Protein AF-A0A7Y3AGB9-F1 (afdb_monomer_lite)

pLDDT: mean 81.13, std 18.71, range [37.5, 97.62]

Structure (mmCIF, N/CA/C/O backbone):
data_AF-A0A7Y3AGB9-F1
#
_entry.id   AF-A0A7Y3AGB9-F1
#
loop_
_atom_site.group_PDB
_atom_site.id
_atom_site.type_symbol
_atom_site.label_atom_id
_atom_site.label_alt_id
_atom_site.label_comp_id
_atom_site.label_asym_id
_atom_site.label_entity_id
_atom_site.label_seq_id
_atom_site.pdbx_PDB_ins_code
_atom_site.Cartn_x
_atom_site.Cartn_y
_atom_site.Cartn_z
_atom_site.occupancy
_atom_site.B_iso_or_equiv
_atom_site.auth_seq_id
_atom_site.auth_comp_id
_atom_site.auth_asym_id
_atom_site.auth_atom_id
_atom_site.pdbx_PDB_model_num
ATOM 1 N N . MET A 1 1 ? 65.549 -48.019 7.110 1.00 37.50 1 MET A N 1
ATOM 2 C CA . MET A 1 1 ? 64.969 -46.702 7.462 1.00 37.50 1 MET A CA 1
ATOM 3 C C . MET A 1 1 ? 63.471 -46.728 7.197 1.00 37.50 1 MET A C 1
ATOM 5 O O . MET A 1 1 ? 63.069 -46.947 6.064 1.00 37.50 1 MET A O 1
ATOM 9 N N . LYS A 1 2 ? 62.652 -46.576 8.245 1.00 44.38 2 LYS A N 1
ATOM 10 C CA . LYS A 1 2 ? 61.194 -46.401 8.156 1.00 44.38 2 LYS A CA 1
ATOM 11 C C . LYS A 1 2 ? 60.909 -44.909 8.002 1.00 44.38 2 LYS A C 1
ATOM 13 O O . LYS A 1 2 ? 61.263 -44.154 8.900 1.00 44.38 2 LYS A O 1
ATOM 18 N N . ILE A 1 3 ? 60.243 -44.498 6.927 1.00 44.91 3 ILE A N 1
ATOM 19 C CA . ILE A 1 3 ? 59.668 -43.153 6.821 1.00 44.91 3 ILE A CA 1
ATOM 20 C C . ILE A 1 3 ? 58.162 -43.320 6.628 1.00 44.91 3 ILE A C 1
ATOM 22 O O . ILE A 1 3 ? 57.688 -43.776 5.589 1.00 44.91 3 ILE A O 1
ATOM 26 N N . ARG A 1 4 ? 57.429 -43.015 7.702 1.00 47.78 4 ARG A N 1
ATOM 27 C CA . ARG A 1 4 ? 55.969 -42.909 7.743 1.00 47.78 4 ARG A CA 1
ATOM 28 C C . ARG A 1 4 ? 55.555 -41.724 6.869 1.00 47.78 4 ARG A C 1
ATOM 30 O O . ARG A 1 4 ? 56.080 -40.632 7.062 1.00 47.78 4 ARG A O 1
ATOM 37 N N . LYS A 1 5 ? 54.603 -41.916 5.954 1.00 46.69 5 LYS A N 1
ATOM 38 C CA . LYS A 1 5 ? 53.897 -40.799 5.310 1.00 46.69 5 LYS A CA 1
ATOM 39 C C . LYS A 1 5 ? 52.608 -40.496 6.088 1.00 46.69 5 LYS A C 1
ATOM 41 O O . LYS A 1 5 ? 51.913 -41.442 6.464 1.00 46.69 5 LYS A O 1
ATOM 46 N N . PRO A 1 6 ? 52.295 -39.216 6.347 1.00 46.38 6 PRO A N 1
ATOM 47 C CA . PRO A 1 6 ? 51.076 -38.816 7.027 1.00 46.38 6 PRO A CA 1
ATOM 48 C C . PRO A 1 6 ? 49.892 -38.962 6.066 1.00 46.38 6 PRO A C 1
ATOM 50 O O . PRO A 1 6 ? 49.812 -38.304 5.033 1.00 46.38 6 PRO A O 1
ATOM 53 N N . VAL A 1 7 ? 48.975 -39.857 6.414 1.00 54.28 7 VAL A N 1
ATOM 54 C CA . VAL A 1 7 ? 47.604 -39.849 5.903 1.00 54.28 7 VAL A CA 1
ATOM 55 C C . VAL A 1 7 ? 46.820 -38.897 6.806 1.00 54.28 7 VAL A C 1
ATOM 57 O O . VAL A 1 7 ? 47.048 -38.907 8.015 1.00 54.28 7 VAL A O 1
ATOM 60 N N . ARG A 1 8 ? 45.856 -38.169 6.225 1.00 54.66 8 ARG A N 1
ATOM 61 C CA . ARG A 1 8 ? 44.833 -37.312 6.870 1.00 54.66 8 ARG A CA 1
ATOM 62 C C . ARG A 1 8 ? 45.159 -35.813 6.917 1.00 54.66 8 ARG A C 1
ATOM 64 O O . ARG A 1 8 ? 45.410 -35.257 7.974 1.00 54.66 8 ARG A O 1
ATOM 71 N N . LEU A 1 9 ? 45.039 -35.153 5.765 1.00 47.66 9 LEU A N 1
ATOM 72 C CA . LEU A 1 9 ? 44.537 -33.768 5.715 1.00 47.66 9 LEU A CA 1
ATOM 73 C C . LEU A 1 9 ? 43.830 -33.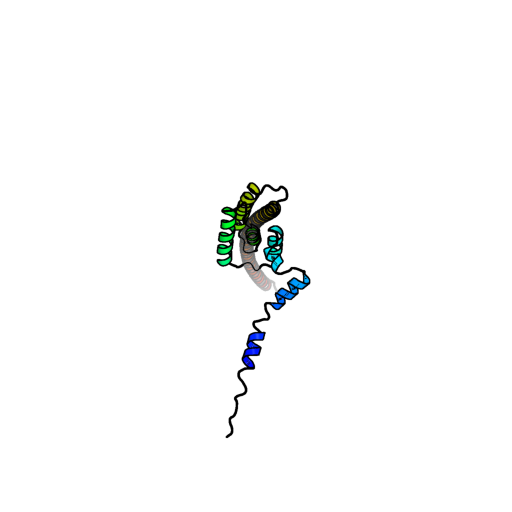458 4.381 1.00 47.66 9 LEU A C 1
ATOM 75 O O . LEU A 1 9 ? 42.897 -32.666 4.342 1.00 47.66 9 LEU A O 1
ATOM 79 N N . SER A 1 10 ? 44.189 -34.157 3.299 1.00 49.53 10 SER A N 1
ATOM 80 C CA . SER A 1 10 ? 43.643 -33.897 1.955 1.00 49.53 10 SER A CA 1
ATOM 81 C C . SER A 1 10 ? 42.200 -34.364 1.726 1.00 49.53 10 SER A C 1
ATOM 83 O O . SER A 1 10 ? 41.571 -33.913 0.779 1.00 49.53 10 SER A O 1
ATOM 85 N N . ALA A 1 11 ? 41.649 -35.237 2.576 1.00 51.47 11 ALA A N 1
ATOM 86 C CA . ALA A 1 11 ? 40.268 -35.709 2.422 1.00 51.47 11 ALA A CA 1
ATOM 87 C C . ALA A 1 11 ? 39.224 -34.720 2.979 1.00 51.47 11 ALA A C 1
ATOM 89 O O . ALA A 1 11 ? 38.083 -34.730 2.532 1.00 51.47 11 ALA A O 1
ATOM 90 N N . LEU A 1 12 ? 39.604 -33.850 3.925 1.00 47.91 12 LEU A N 1
ATOM 91 C CA . LEU A 1 12 ? 38.664 -32.913 4.553 1.00 47.91 12 LEU A CA 1
ATOM 92 C C . LEU A 1 12 ? 38.391 -31.684 3.667 1.00 47.91 12 LEU A C 1
ATOM 94 O O . LEU A 1 12 ? 37.283 -31.161 3.659 1.00 47.91 12 LEU A O 1
ATOM 98 N N . VAL A 1 13 ? 39.383 -31.257 2.876 1.00 52.69 13 VAL A N 1
ATOM 99 C CA . VAL A 1 13 ? 39.264 -30.092 1.979 1.00 52.69 13 VAL A CA 1
ATOM 100 C C . VAL A 1 13 ? 38.330 -30.378 0.798 1.00 52.69 13 VAL A C 1
ATOM 102 O O . VAL A 1 13 ? 37.590 -29.493 0.390 1.00 52.69 13 VAL A O 1
ATOM 105 N N . ILE A 1 14 ? 38.286 -31.623 0.310 1.00 55.00 14 ILE A N 1
ATOM 106 C CA . ILE A 1 14 ? 37.435 -32.019 -0.827 1.00 55.00 14 ILE A CA 1
ATOM 107 C C . ILE A 1 14 ? 35.945 -32.031 -0.442 1.00 55.00 14 ILE A C 1
ATOM 109 O O . ILE A 1 14 ? 35.094 -31.704 -1.265 1.00 55.00 14 ILE A O 1
ATOM 113 N N . ILE A 1 15 ? 35.617 -32.343 0.816 1.00 52.47 15 ILE A N 1
ATOM 114 C CA . ILE A 1 15 ? 34.228 -32.331 1.308 1.00 52.47 15 ILE A CA 1
ATOM 115 C C . ILE A 1 15 ? 33.749 -30.889 1.559 1.00 52.47 15 ILE A C 1
ATOM 117 O O . ILE A 1 15 ? 32.591 -30.573 1.299 1.00 52.47 15 ILE A O 1
ATOM 121 N N . LEU A 1 16 ? 34.643 -29.984 1.979 1.00 48.34 16 LEU A N 1
ATOM 122 C CA . LEU A 1 16 ? 34.323 -28.562 2.162 1.00 48.34 16 LEU A CA 1
ATOM 123 C C . LEU A 1 16 ? 34.130 -27.805 0.836 1.00 48.34 16 LEU A C 1
ATOM 125 O O . LEU A 1 16 ? 33.328 -26.876 0.800 1.00 48.34 16 LEU A O 1
ATOM 129 N N . THR A 1 17 ? 34.773 -28.220 -0.263 1.00 52.00 17 THR A N 1
ATOM 130 C CA . THR A 1 17 ? 34.511 -27.654 -1.603 1.00 52.00 17 THR A CA 1
ATOM 131 C C . THR A 1 17 ? 33.272 -28.223 -2.298 1.00 52.00 17 THR A C 1
ATOM 133 O O . THR A 1 17 ? 32.788 -27.613 -3.245 1.00 52.00 17 THR A O 1
ATOM 136 N N . LEU A 1 18 ? 32.724 -29.355 -1.842 1.00 46.31 18 LEU A N 1
ATOM 137 C CA . LEU A 1 18 ? 31.473 -29.913 -2.380 1.00 46.31 18 LEU A CA 1
ATOM 138 C C . LEU A 1 18 ? 30.218 -29.211 -1.830 1.00 46.31 18 LEU A C 1
ATOM 140 O O . LEU A 1 18 ? 29.197 -29.183 -2.506 1.00 46.31 18 LEU A O 1
ATOM 144 N N . MET A 1 19 ? 30.294 -28.588 -0.650 1.00 42.66 19 MET A N 1
ATOM 145 C CA . MET A 1 19 ? 29.146 -27.901 -0.034 1.00 42.66 19 MET A CA 1
ATOM 146 C C . MET A 1 19 ? 29.016 -26.421 -0.428 1.00 42.66 19 MET A C 1
ATOM 148 O O . MET A 1 19 ? 27.967 -25.827 -0.201 1.00 42.66 19 MET A O 1
ATOM 152 N N . SER A 1 20 ? 30.035 -25.818 -1.051 1.00 44.38 20 SER A N 1
ATOM 153 C CA . SER A 1 20 ? 29.959 -24.454 -1.601 1.00 44.38 20 SER A CA 1
ATOM 154 C C . SER A 1 20 ? 29.503 -24.402 -3.069 1.00 44.38 20 SER A C 1
ATOM 156 O O . SER A 1 20 ? 29.308 -23.315 -3.606 1.00 44.38 20 SER A O 1
ATOM 158 N N . GLY A 1 21 ? 29.296 -25.560 -3.713 1.00 42.09 21 GLY A N 1
ATOM 159 C CA . GLY A 1 21 ? 28.788 -25.678 -5.088 1.00 42.09 21 GLY A CA 1
ATOM 160 C C . GLY A 1 21 ? 27.272 -25.902 -5.214 1.00 42.09 21 GLY A C 1
ATOM 161 O O . GLY A 1 21 ? 26.724 -25.727 -6.300 1.00 42.09 21 GLY A O 1
ATOM 162 N N . CYS A 1 22 ? 26.569 -26.224 -4.123 1.00 46.84 22 CYS A N 1
ATOM 163 C CA . CYS A 1 22 ? 25.151 -26.621 -4.152 1.00 46.84 22 CYS A CA 1
ATOM 164 C C . CYS A 1 22 ? 24.129 -25.477 -4.322 1.00 46.84 22 CYS A C 1
ATOM 166 O O . CYS A 1 22 ? 22.933 -25.717 -4.198 1.00 46.84 22 CYS A O 1
ATOM 168 N N . HIS A 1 23 ? 24.554 -24.250 -4.641 1.00 42.31 23 HIS A N 1
ATOM 169 C CA . HIS A 1 23 ? 23.629 -23.155 -4.979 1.00 42.31 23 HIS A CA 1
ATOM 170 C C . HIS A 1 23 ? 23.558 -22.831 -6.480 1.00 42.31 23 HIS A C 1
ATOM 172 O O . HIS A 1 23 ? 22.641 -22.127 -6.893 1.00 42.31 23 HIS A O 1
ATOM 178 N N . LEU A 1 24 ? 24.460 -23.368 -7.316 1.00 44.25 24 LEU A N 1
ATOM 179 C CA . LEU A 1 24 ? 24.402 -23.165 -8.774 1.00 44.25 24 LEU A CA 1
ATOM 180 C C . LEU A 1 24 ? 23.624 -24.259 -9.521 1.00 44.25 24 LEU A C 1
ATOM 182 O O . LEU A 1 24 ? 23.089 -23.994 -10.596 1.00 44.25 24 LEU A O 1
ATOM 186 N N . GLU A 1 25 ? 23.535 -25.476 -8.977 1.00 45.25 25 GLU A N 1
ATOM 187 C CA . GLU A 1 25 ? 22.785 -26.564 -9.626 1.00 45.25 25 GLU A CA 1
ATOM 188 C C . GLU A 1 25 ? 21.270 -26.356 -9.567 1.00 45.25 25 GLU A C 1
ATOM 190 O O . GLU A 1 25 ? 20.569 -26.712 -10.511 1.00 45.25 25 GLU A O 1
ATOM 195 N N . GLN A 1 26 ? 20.761 -25.711 -8.516 1.00 43.75 26 GLN A N 1
ATOM 196 C CA . GLN A 1 26 ? 19.322 -25.505 -8.360 1.00 43.75 26 GLN A CA 1
ATOM 197 C C . GLN A 1 26 ? 18.761 -24.482 -9.362 1.00 43.75 26 GLN A C 1
ATOM 199 O O . GLN A 1 26 ? 17.650 -24.656 -9.852 1.00 43.75 26 GLN A O 1
ATOM 204 N N . GLY A 1 27 ? 19.556 -23.476 -9.752 1.00 42.66 27 GLY A N 1
ATOM 205 C CA . GLY A 1 27 ? 19.202 -22.590 -10.863 1.00 42.66 27 GLY A CA 1
ATOM 206 C C . GLY A 1 27 ? 19.187 -23.338 -12.197 1.00 42.66 27 GLY A C 1
ATOM 207 O O . GLY A 1 27 ? 18.257 -23.191 -12.980 1.00 42.66 27 GLY A O 1
ATOM 208 N N . LYS A 1 28 ? 20.181 -24.202 -12.438 1.00 43.72 28 LYS A N 1
ATOM 209 C CA . LYS A 1 28 ? 20.335 -24.931 -13.706 1.00 43.72 28 LYS A CA 1
ATOM 210 C C . LYS A 1 28 ? 19.173 -25.891 -14.000 1.00 43.72 28 LYS A C 1
ATOM 212 O O . LYS A 1 28 ? 18.732 -25.956 -15.141 1.00 43.72 28 LYS A O 1
ATOM 217 N N . ILE A 1 29 ? 18.641 -26.567 -12.978 1.00 47.81 29 ILE A N 1
ATOM 218 C CA . ILE A 1 29 ? 17.479 -27.464 -13.118 1.00 47.81 29 ILE A CA 1
ATOM 219 C C . ILE A 1 29 ? 16.216 -26.674 -13.506 1.00 47.81 29 ILE A C 1
ATOM 221 O O . ILE A 1 29 ? 15.500 -27.085 -14.414 1.00 47.81 29 ILE A O 1
ATOM 225 N N . TYR A 1 30 ? 15.992 -25.500 -12.904 1.00 49.34 30 TYR A N 1
ATOM 226 C CA . TYR A 1 30 ? 14.864 -24.624 -13.256 1.00 49.34 30 TYR A CA 1
ATOM 227 C C . TYR A 1 30 ? 14.974 -24.048 -14.680 1.00 49.34 30 TYR A C 1
ATOM 229 O O . TYR A 1 30 ? 13.975 -23.942 -15.393 1.00 49.34 30 TYR A O 1
ATOM 237 N N . PHE A 1 31 ? 16.189 -23.714 -15.129 1.00 49.16 31 PHE A N 1
ATOM 238 C CA . PHE A 1 31 ? 16.433 -23.240 -16.497 1.00 49.16 31 PHE A CA 1
ATOM 239 C C . PHE A 1 31 ? 16.205 -24.333 -17.553 1.00 49.16 31 PHE A C 1
ATOM 241 O O . PHE A 1 31 ? 15.622 -24.049 -18.603 1.00 49.16 31 PHE A O 1
ATOM 248 N N . ASP A 1 32 ? 16.601 -25.577 -17.267 1.00 48.34 32 ASP A N 1
ATOM 249 C CA . ASP A 1 32 ? 16.392 -26.723 -18.161 1.00 48.34 32 ASP A CA 1
ATOM 250 C C . ASP A 1 32 ? 14.906 -27.136 -18.241 1.00 48.34 32 ASP A C 1
ATOM 252 O O . ASP A 1 32 ? 14.425 -27.477 -19.326 1.00 48.34 32 ASP A O 1
ATOM 256 N N . GLU A 1 33 ? 14.147 -27.036 -17.142 1.00 54.09 33 GLU A N 1
ATOM 257 C CA . GLU A 1 33 ? 12.695 -27.297 -17.126 1.00 54.09 33 GLU A CA 1
ATOM 258 C C . GLU A 1 33 ? 11.894 -26.254 -17.924 1.00 54.09 33 GLU A C 1
ATOM 260 O O . GLU A 1 33 ? 10.928 -26.603 -18.607 1.00 54.09 33 GLU A O 1
ATOM 265 N N . LEU A 1 34 ? 12.326 -24.988 -17.912 1.00 53.78 34 LEU A N 1
ATOM 266 C CA . LEU A 1 34 ? 11.694 -23.898 -18.666 1.00 53.78 34 LEU A CA 1
ATOM 267 C C . LEU A 1 34 ? 12.278 -23.695 -20.076 1.00 53.78 34 LEU A C 1
ATOM 269 O O . LEU A 1 34 ? 11.779 -22.856 -20.827 1.00 53.78 34 LEU A O 1
ATOM 273 N N . ARG A 1 35 ? 13.313 -24.459 -20.463 1.00 53.47 35 ARG A N 1
ATOM 274 C CA . ARG A 1 35 ? 14.088 -24.280 -21.712 1.00 53.47 35 ARG A CA 1
ATOM 275 C C . ARG A 1 35 ? 14.623 -22.856 -21.906 1.00 53.47 35 ARG A C 1
ATOM 277 O O . ARG A 1 35 ? 14.711 -22.367 -23.035 1.00 53.47 35 ARG A O 1
ATOM 284 N N . LEU A 1 36 ? 14.976 -22.181 -20.820 1.00 49.41 36 LEU A N 1
ATOM 285 C CA . LEU A 1 36 ? 15.516 -20.828 -20.865 1.00 49.41 36 LEU A CA 1
ATOM 286 C C . LEU A 1 36 ? 17.041 -20.909 -20.783 1.00 49.41 36 LEU A C 1
ATOM 288 O O . LEU A 1 36 ? 17.606 -21.194 -19.734 1.00 49.41 36 LEU A O 1
ATOM 292 N N . ASP A 1 37 ? 17.720 -20.656 -21.902 1.00 51.12 37 ASP A N 1
ATOM 293 C CA . ASP A 1 37 ? 19.186 -20.587 -21.953 1.00 51.12 37 ASP A CA 1
ATOM 294 C C . ASP A 1 37 ? 19.652 -19.424 -21.037 1.00 51.12 37 ASP A C 1
ATOM 296 O O . ASP A 1 37 ? 19.025 -18.363 -21.083 1.00 51.12 37 ASP A O 1
ATOM 300 N N . PRO A 1 38 ? 20.717 -19.517 -20.218 1.00 47.78 38 PRO A N 1
ATOM 301 C CA . PRO A 1 38 ? 21.161 -18.403 -19.363 1.00 47.78 38 PRO A CA 1
ATOM 302 C C . PRO A 1 38 ? 21.510 -17.119 -20.144 1.00 47.78 38 PRO A C 1
ATOM 304 O O . PRO A 1 38 ? 21.424 -16.008 -19.623 1.00 47.78 38 PRO A O 1
ATOM 307 N N . ILE A 1 39 ? 21.840 -17.256 -21.435 1.00 47.19 39 ILE A N 1
ATOM 308 C CA . ILE A 1 39 ? 22.031 -16.151 -22.395 1.00 47.19 39 ILE A CA 1
ATOM 309 C C . ILE A 1 39 ? 20.705 -15.416 -22.698 1.00 47.19 39 ILE A C 1
ATOM 311 O O . ILE A 1 39 ? 20.713 -14.262 -23.132 1.00 47.19 39 ILE A O 1
ATOM 315 N N . THR A 1 40 ? 19.560 -16.056 -22.462 1.00 50.84 40 THR A N 1
ATOM 316 C CA . THR A 1 40 ? 18.21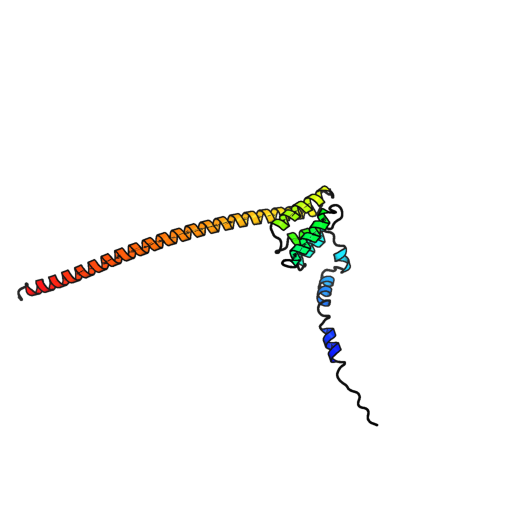7 -15.543 -22.768 1.00 50.84 40 THR A CA 1
ATOM 317 C C . THR A 1 40 ? 17.816 -14.414 -21.826 1.00 50.84 40 THR A C 1
ATOM 319 O O . THR A 1 40 ? 17.222 -13.456 -22.300 1.00 50.84 40 THR A O 1
ATOM 322 N N . VAL A 1 41 ? 18.216 -14.434 -20.546 1.00 49.56 41 VAL A N 1
ATOM 323 C CA . VAL A 1 41 ? 17.867 -13.371 -19.574 1.00 49.56 41 VAL A CA 1
ATOM 324 C C . VAL A 1 41 ? 18.413 -12.002 -20.008 1.00 49.56 41 VAL A C 1
ATOM 326 O O . VAL A 1 41 ? 17.707 -11.000 -19.954 1.00 49.56 41 VAL A O 1
ATOM 329 N N . TYR A 1 42 ? 19.627 -11.956 -20.567 1.00 51.19 42 TYR A N 1
ATOM 330 C CA . TYR A 1 42 ? 20.208 -10.723 -21.121 1.00 51.19 42 TYR A CA 1
ATOM 331 C C . TYR A 1 42 ? 19.615 -10.306 -22.476 1.00 51.19 42 TYR A C 1
ATOM 333 O O . TYR A 1 42 ? 19.788 -9.158 -22.891 1.00 51.19 42 TYR A O 1
ATOM 341 N N . LYS A 1 43 ? 18.911 -11.214 -23.163 1.00 64.75 43 LYS A N 1
ATOM 342 C CA . LYS A 1 43 ? 18.227 -10.975 -24.445 1.00 64.75 43 LYS A CA 1
ATOM 343 C C . LYS A 1 43 ? 16.724 -10.736 -24.302 1.00 64.75 43 LYS A C 1
ATOM 345 O O . LYS A 1 43 ? 16.092 -10.398 -25.299 1.00 64.75 43 LYS A O 1
ATOM 350 N N . MET A 1 44 ? 16.167 -10.891 -23.100 1.00 72.62 44 MET A N 1
ATOM 351 C CA . MET A 1 44 ? 14.754 -10.641 -22.838 1.00 72.62 44 MET A CA 1
ATOM 352 C C . MET A 1 44 ? 14.406 -9.206 -23.218 1.00 72.62 44 MET A C 1
ATOM 354 O O . MET A 1 44 ? 15.152 -8.264 -22.920 1.00 72.62 44 MET A O 1
ATOM 358 N N . SER A 1 45 ? 13.264 -9.046 -23.873 1.00 81.31 45 SER A N 1
ATOM 359 C CA . SER A 1 45 ? 12.656 -7.739 -24.077 1.00 81.31 45 SER A CA 1
ATOM 360 C C . SER A 1 45 ? 12.319 -7.096 -22.724 1.00 81.31 45 SER A C 1
ATOM 362 O O . SER A 1 45 ? 12.124 -7.811 -21.736 1.00 81.31 45 SER A O 1
ATOM 364 N N . PRO A 1 46 ? 12.192 -5.759 -22.649 1.00 83.88 46 PRO A N 1
ATOM 365 C CA . PRO A 1 46 ? 11.799 -5.090 -21.410 1.00 83.88 46 PRO A CA 1
ATOM 366 C C . PRO A 1 46 ? 10.518 -5.668 -20.787 1.00 83.88 46 PRO A C 1
ATOM 368 O O . PRO A 1 46 ? 10.434 -5.820 -19.576 1.00 83.88 46 PRO A O 1
ATOM 371 N N . PHE A 1 47 ? 9.539 -6.074 -21.603 1.00 83.69 47 PHE A N 1
ATOM 372 C CA . PHE A 1 47 ? 8.321 -6.721 -21.108 1.00 83.69 47 PHE A CA 1
ATOM 373 C C . PHE A 1 47 ? 8.608 -8.041 -20.376 1.00 83.69 47 PHE A C 1
ATOM 375 O O . PHE A 1 47 ? 8.163 -8.222 -19.246 1.00 83.69 47 PHE A O 1
ATOM 382 N N . GLU A 1 48 ? 9.367 -8.945 -21.000 1.00 81.94 48 GLU A N 1
ATOM 383 C CA . GLU A 1 48 ? 9.701 -10.252 -20.417 1.00 81.94 48 GLU A CA 1
ATOM 384 C C . GLU A 1 48 ? 10.516 -10.101 -19.132 1.00 81.94 48 GLU A C 1
ATOM 386 O O . GLU A 1 48 ? 10.290 -10.843 -18.180 1.00 81.94 48 GLU A O 1
ATOM 391 N N . ARG A 1 49 ? 11.404 -9.099 -19.065 1.00 83.12 49 ARG A N 1
ATOM 392 C CA . ARG A 1 49 ? 12.165 -8.792 -17.846 1.00 83.12 49 ARG A CA 1
ATOM 393 C C . ARG A 1 49 ? 11.276 -8.343 -16.704 1.00 83.12 49 ARG A C 1
ATOM 395 O O . ARG A 1 49 ? 11.489 -8.806 -15.591 1.00 83.12 49 ARG A O 1
ATOM 402 N N . VAL A 1 50 ? 10.284 -7.482 -16.957 1.00 83.94 50 VAL A N 1
ATOM 403 C CA . VAL A 1 50 ? 9.332 -7.095 -15.904 1.00 83.94 50 VAL A CA 1
ATOM 404 C C . VAL A 1 50 ? 8.600 -8.330 -15.391 1.00 83.94 50 VAL A C 1
ATOM 406 O O . VAL A 1 50 ? 8.558 -8.545 -14.186 1.00 83.94 50 VAL A O 1
ATOM 409 N N . VAL A 1 51 ? 8.068 -9.165 -16.290 1.00 81.19 51 VAL A N 1
ATOM 410 C CA . VAL A 1 51 ? 7.329 -10.378 -15.901 1.00 81.19 51 VAL A CA 1
ATOM 411 C C . VAL A 1 51 ? 8.209 -11.318 -15.080 1.00 81.19 51 VAL A C 1
ATOM 413 O O . VAL A 1 51 ? 7.797 -11.734 -14.003 1.00 81.19 51 VAL A O 1
ATOM 416 N N . TYR A 1 52 ? 9.429 -11.595 -15.547 1.00 81.12 52 TYR A N 1
ATOM 417 C CA . TYR A 1 52 ? 10.394 -12.423 -14.826 1.00 81.12 52 TYR A CA 1
ATOM 418 C C . TYR A 1 52 ? 10.738 -11.840 -13.454 1.00 81.12 52 TYR A C 1
ATOM 420 O O . TYR A 1 52 ? 10.817 -12.557 -12.460 1.00 81.12 52 TYR A O 1
ATOM 428 N N . CYS A 1 53 ? 10.936 -10.527 -13.391 1.00 81.88 53 CYS A N 1
ATOM 429 C CA . CYS A 1 53 ? 11.321 -9.858 -12.1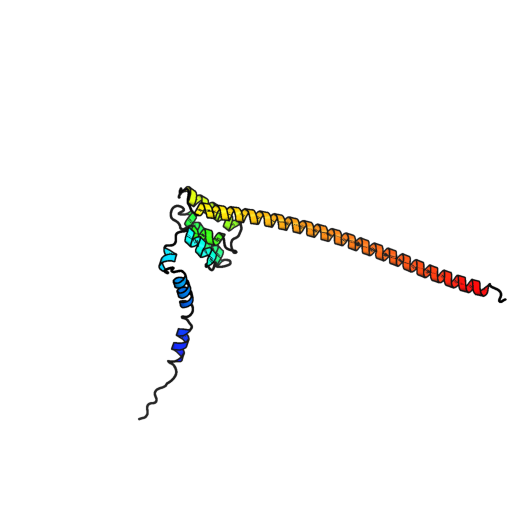64 1.00 81.88 53 CYS A CA 1
ATOM 430 C C . CYS A 1 53 ? 10.205 -9.925 -11.110 1.00 81.88 53 CYS A C 1
ATOM 432 O O . CYS A 1 53 ? 10.483 -10.195 -9.948 1.00 81.88 53 CYS A O 1
ATOM 434 N N . LEU A 1 54 ? 8.940 -9.808 -11.520 1.00 78.00 54 LEU A N 1
ATOM 435 C CA . LEU A 1 54 ? 7.796 -9.984 -10.621 1.00 78.00 54 LEU A CA 1
ATOM 436 C C . LEU A 1 54 ? 7.623 -11.419 -10.114 1.00 78.00 54 LEU A C 1
ATOM 438 O O . LEU A 1 54 ? 7.083 -11.609 -9.029 1.00 78.00 54 LEU A O 1
ATOM 442 N N . SER A 1 55 ? 8.030 -12.425 -10.891 1.00 74.81 55 SER A N 1
ATOM 443 C CA . SER A 1 55 ? 7.873 -13.830 -10.502 1.00 74.81 55 SER A CA 1
ATOM 444 C C . SER A 1 55 ? 9.052 -14.382 -9.700 1.00 74.81 55 SER A C 1
ATOM 446 O O . SER A 1 55 ? 8.847 -15.238 -8.849 1.00 74.81 55 SER A O 1
ATOM 448 N N . GLU A 1 56 ? 10.277 -13.927 -9.980 1.00 68.56 56 GLU A N 1
ATOM 449 C CA . GLU A 1 56 ? 11.504 -14.619 -9.549 1.00 68.56 56 GLU A CA 1
ATOM 450 C C . GLU A 1 56 ? 12.569 -13.698 -8.925 1.00 68.56 56 GLU A C 1
ATOM 452 O O . GLU A 1 56 ? 13.550 -14.192 -8.359 1.00 68.56 56 GLU A O 1
ATOM 457 N N . ALA A 1 57 ? 12.454 -12.365 -9.026 1.00 69.94 57 ALA A N 1
ATOM 458 C CA . ALA A 1 57 ? 13.512 -11.495 -8.513 1.00 69.94 57 ALA A CA 1
ATOM 459 C C . ALA A 1 57 ? 13.450 -11.341 -6.992 1.00 69.94 57 ALA A C 1
ATOM 461 O O . ALA A 1 57 ? 12.411 -11.055 -6.401 1.00 69.94 57 ALA A O 1
ATOM 462 N N . ARG A 1 58 ? 14.624 -11.433 -6.360 1.00 76.81 58 ARG A N 1
ATOM 463 C CA . ARG A 1 58 ? 14.820 -10.945 -4.994 1.00 76.81 58 ARG A CA 1
ATOM 464 C C . ARG A 1 58 ? 15.096 -9.450 -5.048 1.00 76.81 58 ARG A C 1
ATOM 466 O O . ARG A 1 58 ? 16.196 -9.038 -5.418 1.00 76.81 58 ARG A O 1
ATOM 473 N N . ILE A 1 59 ? 14.085 -8.665 -4.702 1.00 82.12 59 ILE A N 1
ATOM 474 C CA . ILE A 1 59 ? 14.193 -7.216 -4.551 1.00 82.12 59 ILE A CA 1
ATOM 475 C C . ILE A 1 59 ? 14.971 -6.948 -3.250 1.00 82.12 59 ILE A C 1
ATOM 477 O O . ILE A 1 59 ? 14.659 -7.563 -2.231 1.00 82.12 59 ILE A O 1
ATOM 481 N N . PRO A 1 60 ? 16.028 -6.116 -3.268 1.00 82.19 60 PRO A N 1
ATOM 482 C CA . PRO A 1 60 ? 16.704 -5.717 -2.039 1.00 82.19 60 PRO A CA 1
ATOM 483 C C . PRO A 1 60 ? 15.775 -4.847 -1.188 1.00 82.19 60 PRO A C 1
ATOM 485 O O . PRO A 1 60 ? 14.974 -4.110 -1.744 1.00 82.19 60 PRO A O 1
ATOM 488 N N . GLU A 1 61 ? 15.933 -4.892 0.130 1.00 85.25 61 GLU A N 1
ATOM 489 C CA . GLU A 1 61 ? 15.115 -4.133 1.087 1.00 85.25 61 GLU A CA 1
ATOM 490 C C . GLU A 1 61 ? 15.803 -2.813 1.504 1.00 85.25 61 GLU A C 1
ATOM 492 O O . GLU A 1 61 ? 17.002 -2.592 1.259 1.00 85.25 61 GLU A O 1
ATOM 497 N N . ASP A 1 62 ? 15.043 -1.926 2.151 1.00 87.56 62 ASP A N 1
ATOM 498 C CA . ASP A 1 62 ? 15.517 -0.710 2.826 1.00 87.56 62 ASP A CA 1
ATOM 499 C C . ASP A 1 62 ? 16.395 0.218 1.949 1.00 87.56 62 ASP A C 1
ATOM 501 O O . ASP A 1 62 ? 16.114 0.541 0.797 1.00 87.56 62 ASP A O 1
ATOM 505 N N . GLN A 1 63 ? 17.527 0.680 2.484 1.00 88.19 63 GLN A N 1
ATOM 506 C CA . GLN A 1 63 ? 18.429 1.616 1.821 1.00 88.19 63 GLN A CA 1
ATOM 507 C C . GLN A 1 63 ? 19.009 1.057 0.510 1.00 88.19 63 GLN A C 1
ATOM 509 O O . GLN A 1 63 ? 19.414 1.823 -0.372 1.00 88.19 63 GLN A O 1
ATOM 514 N N . ALA A 1 64 ? 19.102 -0.269 0.383 1.00 89.69 64 ALA A N 1
ATOM 515 C CA . ALA A 1 64 ? 19.573 -0.905 -0.839 1.00 89.69 64 ALA A CA 1
ATOM 516 C C . ALA A 1 64 ? 18.519 -0.812 -1.950 1.00 89.69 64 ALA A C 1
ATOM 518 O O . ALA A 1 64 ? 18.898 -0.525 -3.090 1.00 89.69 64 ALA A O 1
ATOM 519 N N . PHE A 1 65 ? 17.232 -0.948 -1.606 1.00 94.00 65 PHE A N 1
ATOM 520 C CA . PHE A 1 65 ? 16.116 -0.630 -2.497 1.00 94.00 65 PHE A CA 1
ATOM 521 C C . PHE A 1 65 ? 16.218 0.812 -2.998 1.00 94.00 65 PHE A C 1
ATOM 523 O O . PHE A 1 65 ? 16.334 1.041 -4.200 1.00 94.00 65 PHE A O 1
ATOM 530 N N . GLU A 1 66 ? 16.283 1.779 -2.079 1.00 95.38 66 GLU A N 1
ATOM 531 C CA . GLU A 1 66 ? 16.293 3.214 -2.400 1.00 95.38 66 GLU A CA 1
ATOM 532 C C . GLU A 1 66 ? 17.421 3.601 -3.357 1.00 95.38 66 GLU A C 1
ATOM 534 O O . GLU A 1 66 ? 17.248 4.331 -4.339 1.00 95.38 66 GLU A O 1
ATOM 539 N N . ASN A 1 67 ? 18.620 3.086 -3.088 1.00 94.88 67 ASN A N 1
ATOM 540 C CA . ASN A 1 67 ? 19.782 3.359 -3.918 1.00 94.88 67 ASN A CA 1
ATOM 541 C C . ASN A 1 67 ? 19.644 2.747 -5.315 1.00 94.88 67 ASN A C 1
ATOM 543 O O . ASN A 1 67 ? 20.022 3.396 -6.297 1.00 94.88 67 ASN A O 1
ATOM 547 N N . LEU A 1 68 ? 19.124 1.519 -5.403 1.00 93.75 68 LEU A N 1
ATOM 548 C CA . LEU A 1 68 ? 18.882 0.835 -6.667 1.00 93.75 68 LEU A CA 1
ATOM 549 C C . LEU A 1 68 ? 17.809 1.569 -7.476 1.00 93.75 68 LEU A C 1
ATOM 551 O O . LEU A 1 68 ? 18.065 1.947 -8.618 1.00 93.75 68 LEU A O 1
ATOM 555 N N . TYR A 1 69 ? 16.669 1.860 -6.851 1.00 96.44 69 TYR A N 1
ATOM 556 C CA . TYR A 1 69 ? 15.552 2.571 -7.456 1.00 96.44 69 TYR A CA 1
ATOM 557 C C . TYR A 1 69 ? 15.970 3.938 -7.997 1.00 96.44 69 TYR A C 1
ATOM 559 O O . TYR A 1 69 ? 15.763 4.233 -9.177 1.00 96.44 69 TYR A O 1
ATOM 567 N N . ARG A 1 70 ? 16.643 4.757 -7.179 1.00 96.56 70 ARG A N 1
ATOM 568 C CA . ARG A 1 70 ? 17.126 6.079 -7.599 1.00 96.56 70 ARG A CA 1
ATOM 569 C C . ARG A 1 70 ? 18.074 5.985 -8.790 1.00 96.56 70 ARG A C 1
ATOM 571 O O . ARG A 1 70 ? 17.946 6.771 -9.726 1.00 96.56 70 ARG A O 1
ATOM 578 N N . ARG A 1 71 ? 19.020 5.041 -8.759 1.00 95.81 71 ARG A N 1
ATOM 579 C CA . ARG A 1 71 ? 20.003 4.852 -9.834 1.00 95.81 71 ARG A CA 1
ATOM 580 C C . ARG A 1 71 ? 19.326 4.437 -11.136 1.00 95.81 71 ARG A C 1
ATOM 582 O O . ARG A 1 71 ? 19.574 5.058 -12.162 1.00 95.81 71 ARG A O 1
ATOM 589 N N . THR A 1 72 ? 18.488 3.406 -11.095 1.00 93.94 72 THR A N 1
ATOM 590 C CA . THR A 1 72 ? 17.821 2.884 -12.291 1.00 93.94 72 THR A CA 1
ATOM 591 C C . THR A 1 72 ? 16.863 3.923 -12.875 1.00 93.94 72 THR A C 1
ATOM 593 O O . THR A 1 72 ? 16.859 4.134 -14.084 1.00 93.94 72 THR A O 1
ATOM 596 N N . THR A 1 73 ? 16.129 4.653 -12.030 1.00 97.06 73 THR A N 1
ATOM 597 C CA . THR A 1 73 ? 15.247 5.738 -12.486 1.00 97.06 73 THR A CA 1
ATOM 598 C C . THR A 1 73 ? 16.027 6.850 -13.187 1.00 97.06 73 THR A C 1
ATOM 600 O O . THR A 1 73 ? 15.638 7.261 -14.275 1.00 97.06 73 THR A O 1
ATOM 603 N N . ALA A 1 74 ? 17.155 7.293 -12.616 1.00 96.38 74 ALA A N 1
ATOM 604 C CA . ALA A 1 74 ? 17.980 8.347 -13.209 1.00 96.38 74 ALA A CA 1
ATOM 605 C C . ALA A 1 74 ? 18.500 7.966 -14.604 1.00 96.38 74 ALA A C 1
ATOM 607 O O . ALA A 1 74 ? 18.436 8.776 -15.521 1.00 96.38 74 ALA A O 1
ATOM 608 N N . VAL A 1 75 ? 18.936 6.715 -14.797 1.00 95.81 75 VAL A N 1
ATOM 609 C CA . VAL A 1 75 ? 19.388 6.224 -16.113 1.00 95.81 75 VAL A CA 1
ATOM 610 C C . VAL A 1 75 ? 18.274 6.315 -17.160 1.00 95.81 75 VAL A C 1
ATOM 612 O O . VAL A 1 75 ? 18.523 6.723 -18.293 1.00 95.81 75 VAL A O 1
ATOM 615 N N . VAL A 1 76 ? 17.041 5.959 -16.789 1.00 95.56 76 VAL A N 1
ATOM 616 C CA . VAL A 1 76 ? 15.892 6.025 -17.705 1.00 95.56 76 VAL A CA 1
ATOM 617 C C . VAL A 1 76 ? 15.474 7.470 -17.983 1.00 95.56 76 VAL A C 1
ATOM 619 O O . VAL A 1 76 ? 15.099 7.784 -19.108 1.00 95.56 76 VAL A O 1
ATOM 622 N N . GLU A 1 77 ? 15.555 8.356 -16.990 1.00 95.62 77 GLU A N 1
ATOM 623 C CA . GLU A 1 77 ? 15.258 9.785 -17.151 1.00 95.62 77 GLU A CA 1
ATOM 624 C C . GLU A 1 77 ? 16.296 10.504 -18.030 1.00 95.62 77 GLU A C 1
ATOM 626 O O . GLU A 1 77 ? 15.929 11.385 -18.806 1.00 95.62 77 GLU A O 1
ATOM 631 N N . GLU A 1 78 ? 17.573 10.122 -17.942 1.00 96.19 78 GLU A N 1
ATOM 632 C CA . GLU A 1 78 ? 18.656 10.694 -18.752 1.00 96.19 78 GLU A CA 1
ATOM 633 C C . GLU A 1 78 ? 18.625 10.225 -20.214 1.00 96.19 78 GLU A C 1
ATOM 635 O O . GLU A 1 78 ? 19.011 10.988 -21.100 1.00 96.19 78 GLU A O 1
ATOM 640 N N . GLN A 1 79 ? 18.198 8.982 -20.473 1.00 93.94 79 GLN A N 1
ATOM 641 C CA . GLN A 1 79 ? 18.217 8.359 -21.808 1.00 93.94 79 GLN A CA 1
ATOM 642 C C . GLN A 1 79 ? 16.900 7.621 -22.129 1.00 93.94 79 GLN A C 1
ATOM 644 O O . GLN A 1 79 ? 16.904 6.407 -22.372 1.00 93.94 79 GLN A O 1
ATOM 649 N N . PRO A 1 80 ? 15.746 8.312 -22.142 1.00 91.56 80 PRO A N 1
ATOM 650 C CA . PRO A 1 80 ? 14.429 7.678 -22.268 1.00 91.56 80 PRO A CA 1
ATOM 651 C C . PRO A 1 80 ? 14.205 6.952 -23.605 1.00 91.56 80 PRO A C 1
ATOM 653 O O . PRO A 1 80 ? 13.315 6.108 -23.715 1.00 91.56 80 PRO A O 1
ATOM 656 N N . GLU A 1 81 ? 14.988 7.253 -24.640 1.00 88.94 81 GLU A N 1
ATOM 657 C CA . GLU A 1 81 ? 14.906 6.638 -25.965 1.00 88.94 81 GLU A CA 1
ATOM 658 C C . GLU A 1 81 ? 15.565 5.255 -26.065 1.00 88.94 81 GLU A C 1
ATOM 660 O O . GLU A 1 81 ? 15.185 4.468 -26.935 1.00 88.94 81 GLU A O 1
ATOM 665 N N . THR A 1 82 ? 16.538 4.949 -25.202 1.00 88.00 82 THR A N 1
ATOM 666 C CA . THR A 1 82 ? 17.367 3.733 -25.299 1.00 88.00 82 THR A CA 1
ATOM 667 C C . THR A 1 82 ? 17.481 2.953 -23.996 1.00 88.00 82 THR A C 1
ATOM 669 O O . THR A 1 82 ? 17.776 1.757 -24.046 1.00 88.00 82 THR A O 1
ATOM 672 N N . ALA A 1 83 ? 17.250 3.585 -22.845 1.00 88.62 83 ALA A N 1
ATOM 673 C CA . ALA A 1 83 ? 17.376 2.939 -21.550 1.00 88.62 83 ALA A CA 1
ATOM 674 C C . ALA A 1 83 ? 16.349 1.813 -21.355 1.00 88.62 83 ALA A C 1
ATOM 676 O O . ALA A 1 83 ? 15.193 1.885 -21.789 1.00 88.62 83 ALA A O 1
ATOM 677 N N . ASP A 1 84 ? 16.777 0.767 -20.647 1.00 89.00 84 ASP A N 1
ATOM 678 C CA . ASP A 1 84 ? 15.902 -0.321 -20.227 1.00 89.00 84 ASP A CA 1
ATOM 679 C C . ASP A 1 84 ? 15.055 0.126 -19.028 1.00 89.00 84 ASP A C 1
ATOM 681 O O . ASP A 1 84 ? 15.518 0.189 -17.891 1.00 89.00 84 ASP A O 1
ATOM 685 N N . TRP A 1 85 ? 13.790 0.439 -19.292 1.00 93.00 85 TRP A N 1
ATOM 686 C CA . TRP A 1 85 ? 12.821 0.852 -18.278 1.00 93.00 85 TRP A CA 1
ATOM 687 C C . TRP A 1 85 ? 12.221 -0.326 -17.489 1.00 93.00 85 TRP A C 1
ATOM 689 O O . TRP A 1 85 ? 11.429 -0.108 -16.573 1.00 93.00 85 TRP A O 1
ATOM 699 N N . SER A 1 86 ? 12.546 -1.579 -17.822 1.00 91.62 86 SER A N 1
ATOM 700 C CA . SER A 1 86 ? 11.932 -2.741 -17.165 1.00 91.62 86 SER A CA 1
ATOM 701 C C . SER A 1 86 ? 12.277 -2.845 -15.681 1.00 91.62 86 SER A C 1
ATOM 703 O O . SER A 1 86 ? 11.410 -3.148 -14.864 1.00 91.62 86 SER A O 1
ATOM 705 N N . GLU A 1 87 ? 13.518 -2.536 -15.309 1.00 91.44 87 GLU A N 1
ATOM 706 C CA . GLU A 1 87 ? 13.971 -2.636 -13.923 1.00 91.44 87 GLU A CA 1
ATOM 707 C C . GLU A 1 87 ? 13.267 -1.600 -13.029 1.00 91.44 87 GLU A C 1
ATOM 709 O O . GLU A 1 87 ? 12.803 -1.957 -11.948 1.00 91.44 87 GLU A O 1
ATOM 714 N N . VAL A 1 88 ? 13.069 -0.357 -13.498 1.00 94.94 88 VAL A N 1
ATOM 715 C CA . VAL A 1 88 ? 12.332 0.660 -12.719 1.00 94.94 88 VAL A CA 1
ATOM 716 C C . VAL A 1 88 ? 10.867 0.265 -12.509 1.00 94.94 88 VAL A C 1
ATOM 718 O O . VAL A 1 88 ? 10.318 0.463 -11.428 1.00 94.94 88 VAL A O 1
ATOM 721 N N . VAL A 1 89 ? 10.245 -0.375 -13.505 1.00 94.88 89 VAL A N 1
ATOM 722 C CA . VAL A 1 89 ? 8.880 -0.901 -13.372 1.00 94.88 89 VAL A CA 1
ATOM 723 C C . VAL A 1 89 ? 8.816 -2.053 -12.384 1.00 94.88 89 VAL A C 1
ATOM 725 O O . VAL A 1 89 ? 7.897 -2.087 -11.572 1.00 94.88 89 VAL A O 1
ATOM 728 N N . CYS A 1 90 ? 9.771 -2.982 -12.433 1.00 92.81 90 CYS A N 1
ATOM 729 C CA . CYS A 1 90 ? 9.799 -4.086 -11.484 1.00 92.81 90 CYS A CA 1
ATOM 730 C C . CYS A 1 90 ? 9.927 -3.585 -10.044 1.00 92.81 90 CYS A C 1
ATOM 732 O O . CYS A 1 90 ? 9.146 -3.984 -9.183 1.00 92.81 90 CYS A O 1
ATOM 734 N N . LEU A 1 91 ? 10.865 -2.666 -9.799 1.00 94.19 91 LEU A N 1
ATOM 735 C CA . LEU A 1 91 ? 11.079 -2.096 -8.473 1.00 94.19 91 LEU A CA 1
ATOM 736 C C . LEU A 1 91 ? 9.812 -1.415 -7.955 1.00 94.19 91 LEU A C 1
ATOM 738 O O . LEU A 1 91 ? 9.404 -1.688 -6.835 1.00 94.19 91 LEU A O 1
ATOM 742 N N . SER A 1 92 ? 9.132 -0.623 -8.784 1.00 94.69 92 SER A N 1
ATOM 743 C CA . SER A 1 92 ? 7.882 0.057 -8.409 1.00 94.69 92 SER A CA 1
ATOM 744 C C . SER A 1 92 ? 6.663 -0.841 -8.256 1.00 94.69 92 SER A C 1
ATOM 746 O O . SER A 1 92 ? 5.639 -0.400 -7.740 1.00 94.69 92 SER A O 1
ATOM 748 N N . LEU A 1 93 ? 6.737 -2.083 -8.726 1.00 91.31 93 LEU A N 1
ATOM 749 C CA . LEU A 1 93 ? 5.696 -3.082 -8.519 1.00 91.31 93 LEU A CA 1
ATOM 750 C C . LEU A 1 93 ? 6.015 -4.042 -7.366 1.00 91.31 93 LEU A C 1
ATOM 752 O O . LEU A 1 93 ? 5.162 -4.861 -7.029 1.00 91.31 93 LEU A O 1
ATOM 756 N N . SER A 1 94 ? 7.187 -3.935 -6.747 1.00 91.00 94 SER A N 1
ATOM 757 C CA . SER A 1 94 ? 7.534 -4.705 -5.554 1.00 91.00 94 SER A CA 1
ATOM 758 C C . SER A 1 94 ? 6.757 -4.249 -4.313 1.00 91.00 94 SER A C 1
ATOM 760 O O . SER A 1 94 ? 6.086 -3.213 -4.323 1.00 91.00 94 SER A O 1
ATOM 762 N N . ASP A 1 95 ? 6.834 -5.034 -3.241 1.00 87.50 95 ASP A N 1
ATOM 763 C CA . ASP A 1 95 ? 6.228 -4.693 -1.948 1.00 87.50 95 ASP A CA 1
ATOM 764 C C . ASP A 1 95 ? 6.997 -3.582 -1.212 1.00 87.50 95 ASP A C 1
ATOM 766 O O . ASP A 1 95 ? 6.410 -2.854 -0.418 1.00 87.50 95 ASP A O 1
ATOM 770 N N . GLU A 1 96 ? 8.273 -3.380 -1.554 1.00 90.25 96 GLU A N 1
ATOM 771 C CA . GLU A 1 96 ? 9.121 -2.297 -1.030 1.00 90.25 96 GLU A CA 1
ATOM 772 C C . GLU A 1 96 ? 8.789 -0.924 -1.649 1.00 90.25 96 GLU A C 1
ATOM 774 O O . GLU A 1 96 ? 9.261 0.124 -1.201 1.00 90.25 96 GLU A O 1
ATOM 779 N N . ALA A 1 97 ? 7.981 -0.892 -2.712 1.00 91.50 97 ALA A N 1
ATOM 780 C CA . ALA A 1 97 ? 7.650 0.343 -3.405 1.00 91.50 97 ALA A CA 1
ATOM 781 C C . ALA A 1 97 ? 6.634 1.193 -2.625 1.00 91.50 97 ALA A C 1
ATOM 783 O O . ALA A 1 97 ? 5.494 0.790 -2.396 1.00 91.50 97 ALA A O 1
ATOM 784 N N . SER A 1 98 ? 7.009 2.435 -2.318 1.00 92.50 98 SER A N 1
ATOM 785 C CA . SER A 1 98 ? 6.094 3.455 -1.816 1.00 92.50 98 SER A CA 1
ATOM 786 C C . SER A 1 98 ? 5.210 4.028 -2.933 1.00 92.50 98 SER A C 1
ATOM 788 O O . SER A 1 98 ? 5.511 3.921 -4.129 1.00 92.50 98 SER A O 1
ATOM 790 N N . VAL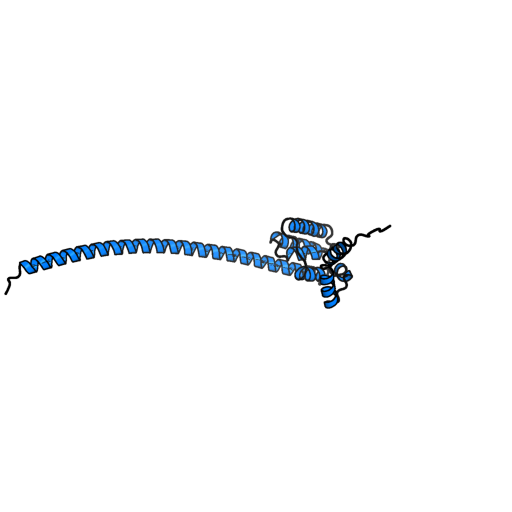 A 1 99 ? 4.134 4.718 -2.538 1.00 92.75 99 VAL A N 1
ATOM 791 C CA . VAL A 1 99 ? 3.275 5.506 -3.444 1.00 92.75 99 VAL A CA 1
ATOM 792 C C . VAL A 1 99 ? 4.098 6.517 -4.253 1.00 92.75 99 VAL A C 1
ATOM 794 O O . VAL A 1 99 ? 3.861 6.695 -5.449 1.00 92.75 99 VAL A O 1
ATOM 797 N N . GLU A 1 100 ? 5.123 7.120 -3.644 1.00 94.81 100 GLU A N 1
ATOM 798 C CA . GLU A 1 100 ? 6.027 8.051 -4.324 1.00 94.81 100 GLU A CA 1
ATOM 799 C C . GLU A 1 100 ? 6.845 7.358 -5.426 1.00 94.81 100 GLU A C 1
ATOM 801 O O . GLU A 1 100 ? 6.976 7.898 -6.529 1.00 94.81 100 GLU A O 1
ATOM 806 N N . HIS A 1 101 ? 7.337 6.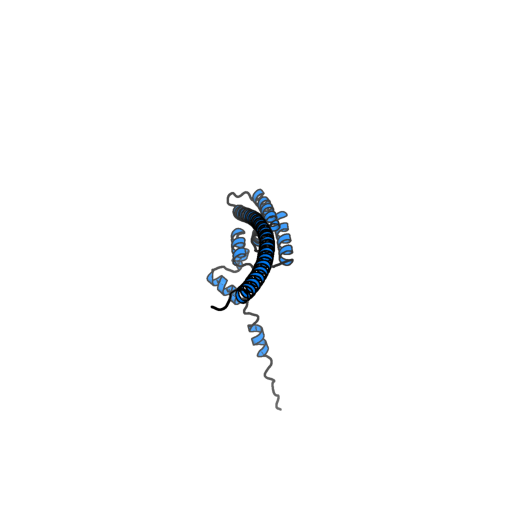138 -5.182 1.00 96.19 101 HIS A N 1
ATOM 807 C CA . HIS A 1 101 ? 8.041 5.352 -6.201 1.00 96.19 101 HIS A CA 1
ATOM 808 C C . HIS A 1 101 ? 7.128 5.039 -7.385 1.00 96.19 101 HIS A C 1
ATOM 810 O O . HIS A 1 101 ? 7.479 5.318 -8.535 1.00 96.19 101 HIS A O 1
ATOM 816 N N . MET A 1 102 ? 5.911 4.562 -7.120 1.00 95.94 102 MET A N 1
ATOM 817 C CA . MET A 1 102 ? 4.929 4.296 -8.173 1.00 95.94 102 MET A CA 1
ATOM 818 C C . MET A 1 102 ? 4.634 5.551 -9.004 1.00 95.94 102 MET A C 1
ATOM 820 O O . MET A 1 102 ? 4.702 5.501 -10.236 1.00 95.94 102 MET A O 1
ATOM 824 N N . GLN A 1 103 ? 4.390 6.693 -8.354 1.00 97.00 103 GLN A N 1
ATOM 825 C CA . GLN A 1 103 ? 4.116 7.957 -9.038 1.00 97.00 103 GLN A CA 1
ATOM 826 C C . GLN A 1 103 ? 5.305 8.428 -9.882 1.00 97.00 103 GLN A C 1
ATOM 828 O O . GLN A 1 103 ? 5.131 8.834 -11.036 1.00 97.00 103 GLN A O 1
ATOM 833 N N . LYS A 1 104 ? 6.524 8.351 -9.338 1.00 97.50 104 LYS A N 1
ATOM 834 C CA . LYS A 1 104 ? 7.731 8.721 -10.077 1.00 97.50 104 LYS A CA 1
ATOM 835 C C . LYS A 1 104 ? 7.921 7.821 -11.297 1.00 97.50 104 LYS A C 1
ATOM 837 O O . LYS A 1 104 ? 8.142 8.334 -12.388 1.00 97.50 104 LYS A O 1
ATOM 842 N N . THR A 1 105 ? 7.728 6.511 -11.156 1.00 97.56 105 THR A N 1
ATOM 843 C CA . THR A 1 105 ? 7.834 5.576 -12.284 1.00 97.56 105 THR A CA 1
ATOM 844 C C . THR A 1 105 ? 6.780 5.831 -13.353 1.00 97.56 105 THR A C 1
ATOM 846 O O . THR A 1 105 ? 7.105 5.780 -14.537 1.00 97.56 105 THR A O 1
ATOM 849 N N . ILE A 1 106 ? 5.538 6.164 -12.984 1.00 97.62 106 ILE A N 1
ATOM 850 C CA . ILE A 1 106 ? 4.507 6.574 -13.954 1.00 97.62 106 ILE A CA 1
ATOM 851 C C . ILE A 1 106 ? 5.007 7.757 -14.793 1.00 97.62 106 ILE A C 1
ATOM 853 O O . ILE A 1 106 ? 4.894 7.720 -16.021 1.00 97.62 106 ILE A O 1
ATOM 857 N N . ASN A 1 107 ? 5.599 8.768 -14.154 1.00 97.38 107 ASN A N 1
ATOM 858 C CA . ASN A 1 107 ? 6.152 9.938 -14.838 1.00 97.38 107 ASN A CA 1
ATOM 859 C C . ASN A 1 107 ? 7.344 9.553 -15.731 1.00 97.38 107 ASN A C 1
ATOM 861 O O . ASN A 1 107 ? 7.402 9.954 -16.892 1.00 97.38 107 ASN A O 1
ATOM 865 N N . THR A 1 108 ? 8.255 8.707 -15.246 1.00 96.44 108 THR A N 1
ATOM 866 C CA . THR A 1 108 ? 9.385 8.196 -16.036 1.00 96.44 108 THR A CA 1
ATOM 867 C C . THR A 1 108 ? 8.908 7.427 -17.275 1.00 96.44 108 THR A C 1
ATOM 869 O O . THR A 1 108 ? 9.405 7.649 -18.378 1.00 96.44 108 THR A O 1
ATOM 872 N N . LEU A 1 109 ? 7.881 6.578 -17.153 1.00 95.44 109 LEU A N 1
ATOM 873 C CA . LEU A 1 109 ? 7.301 5.871 -18.300 1.00 95.44 109 LEU A CA 1
ATOM 874 C C . LEU A 1 109 ? 6.611 6.817 -19.289 1.00 95.44 109 LEU A C 1
ATOM 876 O O . LEU A 1 109 ? 6.595 6.528 -20.484 1.00 95.44 109 LEU A O 1
ATOM 880 N N . GLN A 1 110 ? 6.050 7.943 -18.837 1.00 95.56 110 GLN A N 1
ATOM 881 C CA . GLN A 1 110 ? 5.524 8.963 -19.750 1.00 95.56 110 GLN A CA 1
ATOM 882 C C . GLN A 1 110 ? 6.634 9.560 -20.623 1.00 95.56 110 GLN A C 1
ATOM 884 O O . GLN A 1 110 ? 6.409 9.731 -21.821 1.00 95.56 110 GLN A O 1
ATOM 889 N N . LEU A 1 111 ? 7.828 9.804 -20.066 1.00 94.62 111 LEU A N 1
ATOM 890 C CA . LEU A 1 111 ? 8.991 10.269 -20.836 1.00 94.62 111 LEU A CA 1
ATOM 891 C C . LEU A 1 111 ? 9.380 9.249 -21.913 1.00 94.62 111 LEU A C 1
ATOM 893 O O . LEU A 1 111 ? 9.483 9.603 -23.087 1.00 94.62 111 LEU A O 1
ATOM 897 N N . VAL A 1 112 ? 9.496 7.971 -21.534 1.00 93.69 112 VAL A N 1
ATOM 898 C CA . VAL A 1 112 ? 9.785 6.864 -22.464 1.00 93.69 112 VAL A CA 1
ATOM 899 C C . VAL A 1 112 ? 8.746 6.803 -23.586 1.00 93.69 112 VAL A C 1
ATOM 901 O O . VAL A 1 112 ? 9.092 6.717 -24.761 1.00 93.69 112 VAL A O 1
ATOM 904 N N . LEU A 1 113 ? 7.457 6.883 -23.254 1.00 93.38 113 LEU A N 1
ATOM 905 C CA . LEU A 1 113 ? 6.368 6.804 -24.231 1.00 93.38 113 LEU A CA 1
ATOM 906 C C . LEU A 1 113 ? 6.282 8.023 -25.157 1.00 93.38 113 LEU A C 1
ATOM 908 O O . LEU A 1 113 ? 5.784 7.891 -26.277 1.00 93.38 113 LEU A O 1
ATOM 912 N N . ALA A 1 114 ? 6.748 9.190 -24.706 1.00 92.56 114 ALA A N 1
ATOM 913 C CA . ALA A 1 114 ? 6.785 10.402 -25.514 1.00 92.56 114 ALA A CA 1
ATOM 914 C C . ALA A 1 114 ? 7.823 10.308 -26.643 1.00 92.56 114 ALA A C 1
ATOM 916 O O . ALA A 1 114 ? 7.562 10.790 -27.749 1.00 92.56 114 ALA A O 1
ATOM 917 N N . VAL A 1 115 ? 8.965 9.659 -26.381 1.00 91.12 115 VAL A N 1
ATOM 918 C CA . VAL A 1 115 ? 10.068 9.510 -27.347 1.00 91.12 115 VAL A CA 1
ATOM 919 C C . VAL A 1 115 ? 10.002 8.193 -28.133 1.00 91.12 115 VAL A C 1
ATOM 921 O O . VAL A 1 115 ? 10.311 8.169 -29.322 1.00 91.12 115 VAL A O 1
ATOM 924 N N . GLN A 1 116 ? 9.515 7.105 -27.528 1.00 83.50 116 GLN A N 1
ATOM 925 C CA . GLN A 1 116 ? 9.345 5.793 -28.165 1.00 83.50 116 GLN A CA 1
ATOM 926 C C . GLN A 1 116 ? 7.891 5.586 -28.629 1.00 83.50 116 GLN A C 1
ATOM 928 O O . GLN A 1 116 ? 7.166 4.730 -28.116 1.00 83.50 116 GLN A O 1
ATOM 933 N N . GLN A 1 117 ? 7.444 6.380 -29.610 1.00 73.81 117 GLN A N 1
ATOM 934 C CA . GLN A 1 117 ? 6.044 6.440 -30.068 1.00 73.81 117 GLN A CA 1
ATOM 935 C C . GLN A 1 117 ? 5.582 5.205 -30.867 1.00 73.81 117 GLN A C 1
ATOM 937 O O . GLN A 1 117 ? 5.236 5.283 -32.044 1.00 73.81 117 GLN A O 1
ATOM 942 N N . ARG A 1 118 ? 5.540 4.037 -30.224 1.00 76.69 118 ARG A N 1
ATOM 943 C CA . ARG A 1 118 ? 4.892 2.830 -30.755 1.00 76.69 118 ARG A CA 1
ATOM 944 C C . ARG A 1 118 ? 3.528 2.662 -30.094 1.00 76.69 118 ARG A C 1
ATOM 946 O O . ARG A 1 118 ? 3.423 2.680 -28.869 1.00 76.69 118 ARG A O 1
ATOM 953 N N . GLU A 1 119 ? 2.470 2.480 -30.884 1.00 69.00 119 GLU A N 1
ATOM 954 C CA . GLU A 1 119 ? 1.115 2.318 -30.332 1.00 69.00 119 GLU A CA 1
ATOM 955 C C . GLU A 1 119 ? 1.004 1.128 -29.371 1.00 69.00 119 GLU A C 1
ATOM 957 O O . GLU A 1 119 ? 0.365 1.236 -28.322 1.00 69.00 119 GLU A O 1
ATOM 962 N N . SER A 1 120 ? 1.690 0.029 -29.689 1.00 73.94 120 SER A N 1
ATOM 963 C CA . SER A 1 120 ? 1.733 -1.210 -28.910 1.00 73.94 120 SER A CA 1
ATOM 964 C C . SER A 1 120 ? 2.908 -1.272 -27.924 1.00 73.94 120 SER A C 1
ATOM 966 O O . SER A 1 120 ? 3.398 -2.358 -27.616 1.00 73.94 120 SER A O 1
ATOM 968 N N . HIS A 1 121 ? 3.418 -0.127 -27.458 1.00 84.31 121 HIS A N 1
ATOM 969 C CA . HIS A 1 121 ? 4.570 -0.105 -26.558 1.00 84.31 121 HIS A CA 1
ATOM 970 C C . HIS A 1 121 ? 4.216 -0.688 -25.168 1.00 84.31 121 HIS A C 1
ATOM 972 O O . HIS A 1 121 ? 3.334 -0.136 -24.501 1.00 84.31 121 HIS A O 1
ATOM 978 N N . PRO A 1 122 ? 4.910 -1.737 -24.672 1.00 87.75 122 PRO A N 1
ATOM 979 C CA . PRO A 1 122 ? 4.565 -2.407 -23.411 1.00 87.75 122 PRO A CA 1
ATOM 980 C C . PRO A 1 122 ? 4.547 -1.493 -22.178 1.00 87.75 122 PRO A C 1
ATOM 982 O O . PRO A 1 122 ? 3.717 -1.681 -21.290 1.00 87.75 122 PRO A O 1
ATOM 985 N N . ALA A 1 123 ? 5.382 -0.445 -22.154 1.00 90.62 123 ALA A N 1
ATOM 986 C CA . ALA A 1 123 ? 5.360 0.564 -21.088 1.00 90.62 123 ALA A CA 1
ATOM 987 C C . ALA A 1 123 ? 3.977 1.216 -20.889 1.00 90.62 123 ALA A C 1
ATOM 989 O O . ALA A 1 123 ? 3.661 1.621 -19.776 1.00 90.62 123 ALA A O 1
ATOM 990 N N . ARG A 1 124 ? 3.112 1.278 -21.920 1.00 92.00 124 ARG A N 1
ATOM 991 C CA . ARG A 1 124 ? 1.726 1.766 -21.762 1.00 92.00 124 ARG A CA 1
ATOM 992 C C . ARG A 1 124 ? 0.912 0.870 -20.834 1.00 92.00 124 ARG A C 1
ATOM 994 O O . ARG A 1 124 ? 0.133 1.379 -20.035 1.00 92.00 124 ARG A O 1
ATOM 1001 N N . GLY A 1 125 ? 1.072 -0.447 -20.963 1.00 90.88 125 GLY A N 1
ATOM 1002 C CA . GLY A 1 125 ? 0.381 -1.425 -20.125 1.00 90.88 125 GLY A CA 1
ATOM 1003 C C . GLY A 1 125 ? 0.829 -1.311 -18.674 1.00 90.88 125 GLY A C 1
ATOM 1004 O O . GLY A 1 125 ? -0.003 -1.143 -17.789 1.00 90.88 125 GLY A O 1
ATOM 1005 N N . PHE A 1 126 ? 2.142 -1.292 -18.440 1.00 93.25 126 PHE A N 1
ATOM 1006 C CA . PHE A 1 126 ? 2.686 -1.161 -17.087 1.00 93.25 126 PHE A CA 1
ATOM 1007 C C . PHE A 1 126 ? 2.377 0.184 -16.436 1.00 93.25 126 PHE A C 1
ATOM 1009 O O . PHE A 1 126 ? 2.022 0.212 -15.262 1.00 93.25 126 PHE A O 1
ATOM 1016 N N . LYS A 1 127 ? 2.404 1.283 -17.200 1.00 95.12 127 LYS A N 1
ATOM 1017 C CA . LYS A 1 127 ? 1.934 2.585 -16.717 1.00 95.12 127 LYS A CA 1
ATOM 1018 C C . LYS A 1 127 ? 0.493 2.497 -16.205 1.00 95.12 127 LYS A C 1
ATOM 1020 O O . LYS A 1 127 ? 0.226 2.946 -15.099 1.00 95.12 127 LYS A O 1
ATOM 1025 N N . LYS A 1 128 ? -0.417 1.877 -16.968 1.00 94.50 128 LYS A N 1
ATOM 1026 C CA . LYS A 1 128 ? -1.816 1.698 -16.542 1.00 94.50 128 LYS A CA 1
ATOM 1027 C C . LYS A 1 128 ? -1.949 0.836 -15.287 1.00 94.50 128 LYS A C 1
ATOM 1029 O O . LYS A 1 128 ? -2.775 1.151 -14.440 1.00 94.50 128 LYS A O 1
ATOM 1034 N N . ILE A 1 129 ? -1.159 -0.231 -15.167 1.00 94.25 129 ILE A N 1
ATOM 1035 C CA . ILE A 1 129 ? -1.155 -1.089 -13.971 1.00 94.25 129 ILE A CA 1
ATOM 1036 C C . ILE A 1 129 ? -0.731 -0.279 -12.740 1.00 94.25 129 ILE A C 1
ATOM 1038 O O . ILE A 1 129 ? -1.396 -0.346 -11.711 1.00 94.25 129 ILE A O 1
ATOM 1042 N N . LEU A 1 130 ? 0.332 0.524 -12.854 1.00 95.00 130 LEU A N 1
ATOM 1043 C CA . LEU A 1 130 ? 0.789 1.400 -11.773 1.00 95.00 130 LEU A CA 1
ATOM 1044 C C . LEU A 1 130 ? -0.263 2.459 -11.411 1.00 95.00 130 LEU A C 1
ATOM 1046 O O . LEU A 1 130 ? -0.530 2.659 -10.233 1.00 95.00 130 LEU A O 1
ATOM 1050 N N . GLU A 1 131 ? -0.909 3.086 -12.400 1.00 95.62 131 GLU A N 1
ATOM 1051 C CA . GLU A 1 131 ? -2.000 4.050 -12.171 1.00 95.62 131 GLU A CA 1
ATOM 1052 C C . GLU A 1 131 ? -3.188 3.409 -11.436 1.00 95.62 131 GLU A C 1
ATOM 1054 O O . GLU A 1 131 ? -3.740 3.997 -10.509 1.00 95.62 131 GLU A O 1
ATOM 1059 N N . GLN A 1 132 ? -3.566 2.183 -11.811 1.00 94.00 132 GLN A N 1
ATOM 1060 C CA . GLN A 1 132 ? -4.621 1.436 -11.123 1.00 94.00 132 GLN A CA 1
ATOM 1061 C C . GLN A 1 132 ? -4.224 1.065 -9.694 1.00 94.00 132 GLN A C 1
ATOM 1063 O O . GLN A 1 132 ? -5.043 1.184 -8.787 1.00 94.00 132 GLN A O 1
ATOM 1068 N N . ARG A 1 133 ? -2.975 0.637 -9.479 1.00 91.44 133 ARG A N 1
ATOM 1069 C CA . ARG A 1 133 ? -2.469 0.311 -8.143 1.00 91.44 133 ARG A CA 1
ATOM 1070 C C . ARG A 1 133 ? -2.451 1.545 -7.238 1.00 91.44 133 ARG A C 1
ATOM 1072 O O . ARG A 1 133 ? -2.876 1.443 -6.094 1.00 91.44 133 ARG A O 1
ATOM 1079 N N . LEU A 1 134 ? -2.033 2.700 -7.754 1.00 92.19 134 LEU A N 1
ATOM 1080 C CA . LEU A 1 134 ? -2.049 3.969 -7.021 1.00 92.19 134 LEU A CA 1
ATOM 1081 C C . LEU A 1 134 ? -3.472 4.340 -6.575 1.00 92.19 134 LEU A C 1
ATOM 1083 O O . LEU A 1 134 ? -3.698 4.599 -5.398 1.00 92.19 134 LEU A O 1
ATOM 1087 N N . ALA A 1 135 ? -4.444 4.254 -7.488 1.00 90.56 135 ALA A N 1
ATOM 1088 C CA . ALA A 1 135 ? -5.848 4.523 -7.177 1.00 90.56 135 ALA A CA 1
ATOM 1089 C C . ALA A 1 135 ? -6.425 3.566 -6.115 1.00 90.56 135 ALA A C 1
ATOM 1091 O O . ALA A 1 135 ? -7.311 3.947 -5.353 1.00 90.56 135 ALA A O 1
ATOM 1092 N N . LEU A 1 136 ? -5.941 2.320 -6.052 1.00 90.31 136 LEU A N 1
ATOM 1093 C CA . LEU A 1 136 ? -6.329 1.378 -4.999 1.00 90.31 136 LEU A CA 1
ATOM 1094 C C . LEU A 1 136 ? -5.740 1.761 -3.636 1.00 90.31 136 LEU A C 1
ATOM 1096 O O . LEU A 1 136 ? -6.443 1.633 -2.639 1.00 90.31 136 LEU A O 1
ATOM 1100 N N . TYR A 1 137 ? -4.495 2.247 -3.577 1.00 87.62 137 TYR A N 1
ATOM 1101 C CA . TYR A 1 137 ? -3.915 2.735 -2.319 1.00 87.62 137 TYR A CA 1
ATOM 1102 C C . TYR A 1 137 ? -4.687 3.931 -1.761 1.00 87.62 137 TYR A C 1
ATOM 1104 O O . TYR A 1 137 ? -5.011 3.930 -0.579 1.00 87.62 137 TYR A O 1
ATOM 1112 N N . GLU A 1 138 ? -5.067 4.889 -2.610 1.00 84.12 138 GLU A N 1
ATOM 1113 C CA . GLU A 1 138 ? -5.893 6.033 -2.195 1.00 84.12 138 GLU A CA 1
ATOM 1114 C C . GLU A 1 138 ? -7.233 5.577 -1.586 1.00 84.12 138 GLU A C 1
ATOM 1116 O O . GLU A 1 138 ? -7.634 6.049 -0.524 1.00 84.12 138 GLU A O 1
ATOM 1121 N N . GLN A 1 139 ? -7.896 4.590 -2.200 1.00 88.25 139 GLN A N 1
ATOM 1122 C CA . GLN A 1 139 ? -9.142 4.021 -1.668 1.00 88.25 139 GLN A CA 1
ATOM 1123 C C . GLN A 1 139 ? -8.948 3.296 -0.330 1.00 88.25 139 GLN A C 1
ATOM 1125 O O . GLN A 1 139 ? -9.836 3.329 0.525 1.00 88.25 139 GLN A O 1
ATOM 1130 N N . ILE A 1 140 ? -7.814 2.612 -0.152 1.00 86.69 140 ILE A N 1
ATOM 1131 C CA . ILE A 1 140 ? -7.481 1.934 1.104 1.00 86.69 140 ILE A CA 1
ATOM 1132 C C . ILE A 1 140 ? -7.256 2.964 2.212 1.00 86.69 140 ILE A C 1
ATOM 1134 O O . ILE A 1 140 ? -7.820 2.801 3.294 1.00 86.69 140 ILE A O 1
ATOM 1138 N N . ASP A 1 141 ? -6.495 4.025 1.945 1.00 84.69 141 ASP A N 1
ATOM 1139 C CA . ASP A 1 141 ? -6.224 5.087 2.918 1.00 84.69 141 ASP A CA 1
ATOM 1140 C C . ASP A 1 141 ? -7.516 5.791 3.358 1.00 84.69 141 ASP A C 1
ATOM 1142 O O . ASP A 1 141 ? -7.758 5.961 4.559 1.00 84.69 141 ASP A O 1
ATOM 1146 N N . ASP A 1 142 ? -8.400 6.108 2.409 1.00 85.44 142 ASP A N 1
ATOM 1147 C CA . ASP A 1 142 ? -9.725 6.662 2.701 1.00 85.44 142 ASP A CA 1
ATOM 1148 C C . ASP A 1 142 ? -10.570 5.705 3.562 1.00 85.44 142 ASP A C 1
ATOM 1150 O O . ASP A 1 142 ? -11.216 6.120 4.532 1.00 85.44 142 ASP A O 1
ATOM 1154 N N . GLY A 1 143 ? -10.542 4.407 3.245 1.00 88.50 143 GLY A N 1
ATOM 1155 C CA . GLY A 1 143 ? -11.239 3.371 4.006 1.00 88.50 143 GLY A CA 1
ATOM 1156 C C . GLY A 1 143 ? -10.719 3.232 5.439 1.00 88.50 143 GLY A C 1
ATOM 1157 O O . GLY A 1 143 ? -11.511 3.161 6.382 1.00 88.50 143 GLY A O 1
ATOM 1158 N N . LEU A 1 144 ? -9.398 3.247 5.629 1.00 89.62 144 LEU A N 1
ATOM 1159 C CA . LEU A 1 144 ? -8.763 3.200 6.949 1.00 89.62 144 LEU A CA 1
ATOM 1160 C C . LEU A 1 144 ? -9.109 4.435 7.786 1.00 89.62 144 LEU A C 1
ATOM 1162 O O . LEU A 1 144 ? -9.398 4.313 8.980 1.00 89.62 144 LEU A O 1
ATOM 1166 N N . LEU A 1 145 ? -9.143 5.617 7.165 1.00 91.38 145 LEU A N 1
ATOM 1167 C CA . LEU A 1 145 ? -9.567 6.844 7.831 1.00 91.38 145 LEU A CA 1
ATOM 1168 C C . LEU A 1 145 ? -11.028 6.757 8.288 1.00 91.38 145 LEU A C 1
ATOM 1170 O O . LEU A 1 145 ? -11.355 7.192 9.395 1.00 91.38 145 LEU A O 1
ATOM 1174 N N . HIS A 1 146 ? -11.908 6.198 7.456 1.00 91.81 146 HIS A N 1
ATOM 1175 C CA . HIS A 1 146 ? -13.310 6.022 7.814 1.00 91.81 146 HIS A CA 1
ATOM 1176 C C . HIS A 1 146 ? -13.485 5.046 8.983 1.00 91.81 146 HIS A C 1
ATOM 1178 O O . HIS A 1 146 ? -14.158 5.392 9.954 1.00 91.81 146 HIS A O 1
ATOM 1184 N N . LEU A 1 147 ? -12.819 3.888 8.936 1.00 92.75 147 LEU A N 1
ATOM 1185 C CA . LEU A 1 147 ? -12.848 2.892 10.013 1.00 92.75 147 LEU A CA 1
ATOM 1186 C C . LEU A 1 147 ? -12.322 3.454 11.338 1.00 92.75 147 LEU A C 1
ATOM 1188 O O . LEU A 1 147 ? -12.909 3.206 12.388 1.00 92.75 147 LEU A O 1
ATOM 1192 N N . SER A 1 148 ? -11.249 4.247 11.294 1.00 94.19 148 SER A N 1
ATOM 1193 C CA . SER A 1 148 ? -10.695 4.911 12.479 1.00 94.19 148 SER A CA 1
ATOM 1194 C C . SER A 1 148 ? -11.705 5.865 13.130 1.00 94.19 148 SER A C 1
ATOM 1196 O O . SER A 1 148 ? -11.884 5.849 14.349 1.00 94.19 148 SER A O 1
ATOM 1198 N N . LYS A 1 149 ? -12.436 6.647 12.323 1.00 95.06 149 LYS A N 1
ATOM 1199 C CA . LYS A 1 149 ? -13.505 7.528 12.822 1.00 95.06 149 LYS A CA 1
ATOM 1200 C C . LYS A 1 149 ? -14.655 6.738 13.443 1.00 95.06 149 LYS A C 1
ATOM 1202 O O . LYS A 1 149 ? -15.071 7.059 14.551 1.00 95.06 149 LYS A O 1
ATOM 1207 N N . GLU A 1 150 ? -15.129 5.686 12.775 1.00 94.31 150 GLU A N 1
ATOM 1208 C CA . GLU A 1 150 ? -16.190 4.832 13.326 1.00 94.31 150 GLU A CA 1
ATOM 1209 C C . GLU A 1 150 ? -15.767 4.170 14.643 1.00 94.31 150 GLU A C 1
ATOM 1211 O O . GLU A 1 150 ? -16.572 4.046 15.568 1.00 94.31 150 GLU A O 1
ATOM 1216 N N . GLN A 1 151 ? -14.503 3.754 14.752 1.00 94.88 151 GLN A N 1
ATOM 1217 C CA . GLN A 1 151 ? -13.969 3.200 15.990 1.00 94.88 151 GLN A CA 1
ATOM 1218 C C . GLN A 1 151 ? -13.998 4.238 17.119 1.00 94.88 151 GLN A C 1
ATOM 1220 O O . GLN A 1 151 ? -14.488 3.929 18.204 1.00 94.88 151 GLN A O 1
ATOM 1225 N N . GLN A 1 152 ? -13.547 5.469 16.864 1.00 95.25 152 GLN A N 1
ATOM 1226 C CA . GLN A 1 152 ? -13.584 6.551 17.854 1.00 95.25 152 GLN A CA 1
ATOM 1227 C C . GLN A 1 152 ? -15.013 6.873 18.310 1.00 95.25 152 GLN A C 1
ATOM 1229 O O . GLN A 1 152 ? -15.261 7.035 19.504 1.00 95.25 152 GLN A O 1
ATOM 1234 N N . GLU A 1 153 ? -15.973 6.922 17.386 1.00 95.88 153 GLU A N 1
ATOM 1235 C CA . GLU A 1 153 ? -17.385 7.147 17.720 1.00 95.88 153 GLU A CA 1
ATOM 1236 C C . GLU A 1 153 ? -17.947 6.030 18.610 1.00 95.88 153 GLU A C 1
ATOM 1238 O O . GLU A 1 153 ? -18.651 6.297 19.586 1.00 95.88 153 GLU A O 1
ATOM 1243 N N . ARG A 1 154 ? -17.601 4.771 18.320 1.00 94.06 154 ARG A N 1
ATOM 1244 C CA . ARG A 1 154 ? -18.009 3.624 19.145 1.00 94.06 154 ARG A CA 1
ATOM 1245 C C . ARG A 1 154 ? -17.367 3.636 20.528 1.00 94.06 154 ARG A C 1
ATOM 1247 O O . ARG A 1 154 ? -18.032 3.270 21.493 1.00 94.06 154 ARG A O 1
ATOM 1254 N N . GLU A 1 155 ? -16.107 4.045 20.636 1.00 95.75 155 GLU A N 1
ATOM 1255 C CA . GLU A 1 155 ? -15.417 4.186 21.922 1.00 95.75 155 GLU A CA 1
ATOM 1256 C C . GLU A 1 155 ? -16.072 5.270 22.789 1.00 95.75 155 GLU A C 1
ATOM 1258 O O . GLU A 1 155 ? -16.307 5.044 23.976 1.00 95.75 155 GLU A O 1
ATOM 1263 N N . LEU A 1 156 ? -16.455 6.404 22.195 1.00 95.62 156 LEU A N 1
ATOM 1264 C CA . LEU A 1 156 ? -17.200 7.456 22.894 1.00 95.62 156 LEU A CA 1
ATOM 1265 C C . LEU A 1 156 ? -18.569 6.962 23.379 1.00 95.62 156 LEU A C 1
ATOM 1267 O O . LEU A 1 156 ? -18.899 7.130 24.551 1.00 95.62 156 LEU A O 1
ATOM 1271 N N . LEU A 1 157 ? -19.329 6.274 22.522 1.00 96.19 157 LEU A N 1
ATOM 1272 C CA . LEU A 1 157 ? -20.612 5.673 22.909 1.00 96.19 157 LEU A CA 1
ATOM 1273 C C . LEU A 1 157 ? -20.457 4.646 24.040 1.00 96.19 157 LEU A C 1
ATOM 1275 O O . LEU A 1 157 ? -21.298 4.573 24.935 1.00 96.19 157 LEU A O 1
ATOM 1279 N N . ALA A 1 158 ? -19.387 3.848 24.021 1.00 95.94 158 ALA A N 1
ATOM 1280 C CA . ALA A 1 158 ? -19.115 2.881 25.079 1.00 95.94 158 ALA A CA 1
ATOM 1281 C C . ALA A 1 158 ? -18.845 3.565 26.430 1.00 95.94 158 ALA A C 1
ATOM 1283 O O . ALA A 1 158 ? -19.331 3.085 27.456 1.00 95.94 158 ALA A O 1
ATOM 1284 N N . LEU A 1 159 ? -18.125 4.692 26.433 1.00 95.88 159 LEU A N 1
ATOM 1285 C CA . LEU A 1 159 ? -17.886 5.492 27.638 1.00 95.88 159 LEU A CA 1
ATOM 1286 C C . LEU A 1 159 ? -19.184 6.084 28.199 1.00 95.88 159 LEU A C 1
ATOM 1288 O O . LEU A 1 159 ? -19.400 6.039 29.413 1.00 95.88 159 LEU A O 1
ATOM 1292 N N . ASP A 1 160 ? -20.063 6.581 27.328 1.00 96.06 160 ASP A N 1
ATOM 1293 C CA . ASP A 1 160 ? -21.369 7.111 27.729 1.00 96.06 160 ASP A CA 1
ATOM 1294 C C . ASP A 1 160 ? -22.238 6.019 28.375 1.00 96.06 160 ASP A C 1
ATOM 1296 O O . ASP A 1 160 ? -22.780 6.214 29.468 1.00 96.06 160 ASP A O 1
ATOM 1300 N N . TYR A 1 161 ? -22.302 4.829 27.765 1.00 94.69 161 TYR A N 1
ATOM 1301 C CA . TYR A 1 161 ? -23.012 3.691 28.355 1.00 94.69 161 TYR A CA 1
ATOM 1302 C C . TYR A 1 161 ? -22.401 3.239 29.685 1.00 94.69 161 TYR A C 1
ATOM 1304 O O . TYR A 1 161 ? -23.133 2.880 30.610 1.00 94.69 161 TYR A O 1
ATOM 1312 N N . GLU A 1 162 ? -21.074 3.264 29.827 1.00 96.44 162 GLU A N 1
ATOM 1313 C CA . GLU A 1 162 ? -20.421 2.925 31.093 1.00 96.44 162 GLU A CA 1
ATOM 1314 C C . GLU A 1 162 ? -20.804 3.913 32.208 1.00 96.44 162 GLU A C 1
ATOM 1316 O O . GLU A 1 162 ? -21.057 3.503 33.348 1.00 96.44 162 GLU A O 1
ATOM 1321 N N . ALA A 1 163 ? -20.882 5.208 31.890 1.00 95.69 163 ALA A N 1
ATOM 1322 C CA . ALA A 1 163 ? -21.322 6.236 32.827 1.00 95.69 163 ALA A CA 1
ATOM 1323 C C . ALA A 1 163 ? -22.785 6.026 33.255 1.00 95.69 163 ALA A C 1
ATOM 1325 O O . ALA A 1 163 ? -23.081 6.045 34.454 1.00 95.69 163 ALA A O 1
ATOM 1326 N N . GLU A 1 164 ? -23.680 5.742 32.305 1.00 96.31 164 GLU A N 1
ATOM 1327 C CA . GLU A 1 164 ? -25.095 5.475 32.583 1.00 96.31 164 GLU A CA 1
ATOM 1328 C C . GLU A 1 164 ? -25.280 4.223 33.457 1.00 96.31 164 GLU A C 1
ATOM 1330 O O . GLU A 1 164 ? -26.015 4.246 34.449 1.00 96.31 164 GLU A O 1
ATOM 1335 N N . ILE A 1 165 ? -24.554 3.137 33.161 1.00 95.75 165 ILE A N 1
ATOM 1336 C CA . ILE A 1 165 ? -24.580 1.910 33.970 1.00 95.75 165 ILE A CA 1
ATOM 1337 C C . ILE A 1 165 ? -24.124 2.197 35.404 1.00 95.75 165 ILE A C 1
ATOM 1339 O O . ILE A 1 165 ? -24.762 1.730 36.352 1.00 95.75 165 ILE A O 1
ATOM 1343 N N . LYS A 1 166 ? -23.052 2.977 35.598 1.00 96.25 166 LYS A N 1
ATOM 1344 C CA . LYS A 1 166 ? -22.582 3.364 36.942 1.00 96.25 166 LYS A CA 1
ATOM 1345 C C . LYS A 1 166 ? -23.645 4.149 37.707 1.00 96.25 166 LYS A C 1
ATOM 1347 O O . LYS A 1 166 ? -23.887 3.853 38.881 1.00 96.25 166 LYS A O 1
ATOM 1352 N N . GLU A 1 167 ? -24.310 5.099 37.054 1.00 96.81 167 GLU A N 1
ATOM 1353 C CA . GLU A 1 167 ? -25.387 5.879 37.667 1.00 96.81 167 GLU A CA 1
ATOM 1354 C C . GLU A 1 167 ? -26.575 4.987 38.065 1.00 96.81 167 GLU A C 1
ATOM 1356 O O . GLU A 1 167 ? -27.080 5.066 39.191 1.00 96.81 167 GLU A O 1
ATOM 1361 N N . LEU A 1 168 ? -26.998 4.088 37.173 1.00 95.88 168 LEU A N 1
ATOM 1362 C CA . LEU A 1 168 ? -28.073 3.134 37.444 1.00 95.88 168 LEU A CA 1
ATOM 1363 C C . LEU A 1 168 ? -27.718 2.189 38.595 1.00 95.88 168 LEU A C 1
ATOM 1365 O O . LEU A 1 168 ? -28.545 1.972 39.482 1.00 95.88 168 LEU A O 1
ATOM 1369 N N . MET A 1 169 ? -26.485 1.678 38.649 1.00 95.44 169 MET A N 1
ATOM 1370 C CA . MET A 1 169 ? -26.025 0.856 39.771 1.00 95.44 169 MET A CA 1
ATOM 1371 C C . MET A 1 169 ? -26.068 1.618 41.100 1.00 95.44 169 MET A C 1
ATOM 1373 O O . MET A 1 169 ? -26.474 1.055 42.120 1.00 95.44 169 MET A O 1
ATOM 1377 N N . GLN A 1 170 ? -25.701 2.902 41.104 1.00 96.69 170 GLN A N 1
ATOM 1378 C CA . GLN A 1 170 ? -25.790 3.737 42.301 1.00 96.69 170 GLN A CA 1
ATOM 1379 C C . GLN A 1 170 ? -27.247 3.939 42.741 1.00 96.69 170 GLN A C 1
ATOM 1381 O O . GLN A 1 170 ? -27.556 3.793 43.926 1.00 96.69 170 GLN A O 1
ATOM 1386 N N . LYS A 1 171 ? -28.162 4.201 41.799 1.00 96.44 171 LYS A N 1
ATOM 1387 C CA . LYS A 1 171 ? -29.605 4.299 42.075 1.00 96.44 171 LYS A CA 1
ATOM 1388 C C . LYS A 1 171 ? -30.164 2.996 42.656 1.00 96.44 171 LYS A C 1
ATOM 1390 O O . LYS A 1 171 ? -30.871 3.040 43.663 1.00 96.44 171 LYS A O 1
ATOM 1395 N N . ILE A 1 172 ? -29.806 1.847 42.077 1.00 95.88 172 ILE A N 1
ATOM 1396 C CA . ILE A 1 172 ? -30.207 0.519 42.572 1.00 95.88 172 ILE A CA 1
ATOM 1397 C C . ILE A 1 172 ? -29.702 0.301 43.999 1.00 95.88 172 ILE A C 1
ATOM 1399 O O . ILE A 1 172 ? -30.460 -0.156 44.856 1.00 95.88 172 ILE A O 1
ATOM 1403 N N . ARG A 1 173 ? -28.446 0.658 44.286 1.00 96.94 173 ARG A N 1
ATOM 1404 C CA . ARG A 1 173 ? -27.877 0.541 45.633 1.00 96.94 173 ARG A CA 1
ATOM 1405 C C . ARG A 1 173 ? -28.671 1.355 46.658 1.00 96.94 173 ARG A C 1
ATOM 1407 O O . ARG A 1 173 ? -29.063 0.802 47.681 1.00 96.94 173 ARG A O 1
ATOM 1414 N N . ILE A 1 174 ? -28.955 2.624 46.363 1.00 96.56 174 ILE A N 1
ATOM 1415 C CA . ILE A 1 174 ? -29.737 3.503 47.251 1.00 96.56 174 ILE A CA 1
ATOM 1416 C C . ILE A 1 174 ? -31.140 2.926 47.490 1.00 96.56 174 ILE A C 1
ATOM 1418 O O . ILE A 1 174 ? -31.636 2.915 48.618 1.00 96.56 174 ILE A O 1
ATOM 1422 N N . GLN A 1 175 ? -31.794 2.416 46.442 1.00 96.00 175 GLN A N 1
ATOM 1423 C CA . GLN A 1 175 ? -33.105 1.780 46.581 1.00 96.00 175 GLN A CA 1
ATOM 1424 C C . GLN A 1 175 ? -33.047 0.519 47.451 1.00 96.00 175 GLN A C 1
ATOM 1426 O O . GLN A 1 175 ? -33.947 0.305 48.261 1.00 96.00 175 GLN A O 1
ATOM 1431 N N . ARG A 1 176 ? -31.983 -0.282 47.337 1.00 96.25 176 ARG A N 1
ATOM 1432 C CA . ARG A 1 176 ? -31.781 -1.483 48.155 1.00 96.25 176 ARG A CA 1
ATOM 1433 C C . ARG A 1 176 ? -31.613 -1.150 49.635 1.00 96.25 176 ARG A C 1
ATOM 1435 O O . ARG A 1 176 ? -32.281 -1.760 50.461 1.00 96.25 176 ARG A O 1
ATOM 1442 N N . GLU A 1 177 ? -30.798 -0.144 49.950 1.00 96.69 177 GLU A N 1
ATOM 1443 C CA . GLU A 1 177 ? -30.613 0.359 51.321 1.00 96.69 177 GLU A CA 1
ATOM 1444 C C . GLU A 1 177 ? -31.950 0.853 51.916 1.00 96.69 177 GLU A C 1
ATOM 1446 O O . GLU A 1 177 ? -32.264 0.602 53.081 1.00 96.69 177 GLU A O 1
ATOM 1451 N N . LYS A 1 178 ? -32.798 1.497 51.099 1.00 96.44 178 LYS A N 1
ATOM 1452 C CA . LYS A 1 178 ? -34.140 1.930 51.518 1.00 96.44 178 LYS A CA 1
ATOM 1453 C C . LYS A 1 178 ? -35.092 0.758 51.777 1.00 96.44 178 LYS A C 1
ATOM 1455 O O . LYS A 1 178 ? -35.835 0.806 52.756 1.00 96.44 178 LYS A O 1
ATOM 1460 N N . ILE A 1 179 ? -35.089 -0.264 50.919 1.00 96.00 179 ILE A N 1
ATOM 1461 C CA . ILE A 1 179 ? -35.895 -1.482 51.110 1.00 96.00 179 ILE A CA 1
ATOM 1462 C C . ILE A 1 179 ? -35.494 -2.168 52.416 1.00 96.00 179 ILE A C 1
ATOM 1464 O O . ILE A 1 179 ? -36.360 -2.457 53.234 1.00 96.00 179 ILE A O 1
ATOM 1468 N N . GLU A 1 180 ? -34.195 -2.333 52.660 1.00 96.38 180 GLU A N 1
ATOM 1469 C CA . GLU A 1 180 ? -33.688 -2.961 53.882 1.00 96.38 180 GLU A CA 1
ATOM 1470 C C . GLU A 1 180 ? -34.110 -2.190 55.145 1.00 96.38 180 GLU A C 1
ATOM 1472 O O . GLU A 1 180 ? -34.549 -2.782 56.132 1.00 96.38 180 GLU A O 1
ATOM 1477 N N . SER A 1 181 ? -34.067 -0.854 55.104 1.00 96.38 181 SER A N 1
ATOM 1478 C CA . SER A 1 181 ? -34.567 -0.017 56.201 1.00 96.38 181 SER A CA 1
ATOM 1479 C C . SER A 1 181 ? -36.072 -0.191 56.443 1.00 96.38 181 SER A C 1
ATOM 1481 O O . SER A 1 181 ? -36.511 -0.247 57.596 1.00 96.38 181 SER A O 1
ATOM 1483 N N . LEU A 1 182 ? -36.873 -0.278 55.378 1.00 95.44 182 LEU A N 1
ATOM 1484 C CA . LEU A 1 182 ? -38.316 -0.499 55.483 1.00 95.44 182 LEU A CA 1
ATOM 1485 C C . LEU A 1 182 ? -38.634 -1.893 56.032 1.00 95.44 182 LEU A C 1
ATOM 1487 O O . LEU A 1 182 ? -39.485 -2.005 56.912 1.00 95.44 182 LEU A O 1
ATOM 1491 N N . ASP A 1 183 ? -37.919 -2.929 55.595 1.00 95.00 183 ASP A N 1
ATOM 1492 C CA . ASP A 1 183 ? -38.074 -4.291 56.115 1.00 95.00 183 ASP A CA 1
ATOM 1493 C C . ASP A 1 183 ? -37.788 -4.349 57.623 1.00 95.00 183 ASP A C 1
ATOM 1495 O O . ASP A 1 183 ? -38.573 -4.919 58.387 1.00 95.00 183 ASP A O 1
ATOM 1499 N N . GLN A 1 184 ? -36.733 -3.666 58.088 1.00 94.94 184 GLN A N 1
ATOM 1500 C CA . GLN A 1 184 ? -36.440 -3.537 59.520 1.00 94.94 184 GLN A CA 1
ATOM 1501 C C . GLN A 1 184 ? -37.566 -2.827 60.290 1.00 94.94 184 GLN A C 1
ATOM 1503 O O . GLN A 1 184 ? -37.889 -3.217 61.415 1.00 94.94 184 GLN A O 1
ATOM 1508 N N . GLN A 1 185 ? -38.178 -1.785 59.717 1.00 94.44 185 GLN A N 1
ATOM 1509 C CA . GLN A 1 185 ? -39.318 -1.095 60.336 1.00 94.44 185 GLN A CA 1
ATOM 1510 C C . GLN A 1 185 ? -40.555 -1.997 60.413 1.00 94.44 185 GLN A C 1
ATOM 1512 O O . GLN A 1 185 ? -41.201 -2.055 61.459 1.00 94.44 185 GLN A O 1
ATOM 1517 N N . VAL A 1 186 ? -40.860 -2.739 59.345 1.00 94.75 186 VAL A N 1
ATOM 1518 C CA . VAL A 1 186 ? -41.968 -3.706 59.317 1.00 94.75 186 VAL A CA 1
ATOM 1519 C C . VAL A 1 186 ? -41.766 -4.793 60.370 1.00 94.75 186 VAL A C 1
ATOM 1521 O O . VAL A 1 186 ? -42.714 -5.158 61.063 1.00 94.75 186 VAL A O 1
ATOM 1524 N N . GLN A 1 187 ? -40.541 -5.293 60.534 1.00 92.19 187 GLN A N 1
ATOM 1525 C CA . GLN A 1 187 ? -40.240 -6.311 61.537 1.00 92.19 187 GLN A CA 1
ATOM 1526 C C . GLN A 1 187 ? -40.461 -5.795 62.966 1.00 92.19 187 GLN A C 1
ATOM 1528 O O . GLN A 1 187 ? -41.128 -6.463 63.754 1.00 92.19 187 GLN A O 1
ATOM 1533 N N . LYS A 1 188 ? -40.025 -4.565 63.267 1.00 92.06 188 LYS A N 1
ATOM 1534 C CA . LYS A 1 188 ? -40.314 -3.904 64.554 1.00 92.06 188 LYS A CA 1
ATOM 1535 C C . LYS A 1 188 ? -41.814 -3.720 64.795 1.00 92.06 188 LYS A C 1
ATOM 1537 O O . LYS A 1 188 ? -42.287 -3.932 65.906 1.00 92.06 188 LYS A O 1
ATOM 1542 N N . LEU A 1 189 ? -42.577 -3.342 63.767 1.00 91.44 189 LEU A N 1
ATOM 1543 C CA . LEU A 1 189 ? -44.031 -3.197 63.885 1.00 91.44 189 LEU A CA 1
ATOM 1544 C C . LEU A 1 189 ? -44.719 -4.535 64.184 1.00 91.44 189 LEU A C 1
ATOM 1546 O O . LEU A 1 189 ? -45.592 -4.577 65.046 1.00 91.44 189 LEU A O 1
ATOM 1550 N N . LYS A 1 190 ? -44.287 -5.628 63.541 1.00 89.62 190 LYS A N 1
ATOM 1551 C CA . LYS A 1 190 ? -44.786 -6.984 63.835 1.00 89.62 190 LYS A CA 1
ATOM 1552 C C . LYS A 1 190 ? -44.517 -7.396 65.284 1.00 89.62 190 LYS A C 1
ATOM 1554 O O . LYS A 1 190 ? -45.382 -7.992 65.919 1.00 89.62 190 LYS A O 1
ATOM 1559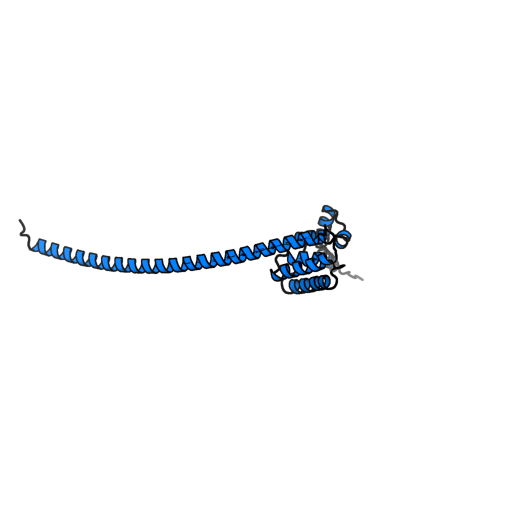 N N . GLU A 1 191 ? -43.339 -7.075 65.820 1.00 88.62 191 GLU A N 1
ATOM 1560 C CA . GLU A 1 191 ? -43.010 -7.336 67.229 1.00 88.62 191 GLU A CA 1
ATOM 1561 C C . GLU A 1 191 ? -43.931 -6.565 68.182 1.00 88.62 191 GLU A C 1
ATOM 1563 O O . GLU A 1 191 ? -44.439 -7.138 69.144 1.00 88.62 191 GLU A O 1
ATOM 1568 N N . VAL A 1 192 ? -44.199 -5.287 67.897 1.00 88.69 192 VAL A N 1
ATOM 1569 C CA . VAL A 1 192 ? -45.127 -4.465 68.690 1.00 88.69 192 VAL A CA 1
ATOM 1570 C C . VAL A 1 192 ? -46.558 -5.010 68.620 1.00 88.69 192 VAL A C 1
ATOM 1572 O O . VAL A 1 192 ? -47.225 -5.106 69.649 1.00 88.69 192 VAL A O 1
ATOM 1575 N N . GLU A 1 193 ? -47.032 -5.412 67.440 1.00 84.12 193 GLU A N 1
ATOM 1576 C CA . GLU A 1 193 ? -48.362 -6.009 67.264 1.00 84.12 193 GLU A CA 1
ATOM 1577 C C . GLU A 1 193 ? -48.533 -7.288 68.100 1.00 84.12 193 GLU A C 1
ATOM 1579 O O . GLU A 1 193 ? -49.549 -7.448 68.781 1.00 84.12 193 GLU A O 1
ATOM 1584 N N . LEU A 1 194 ? -47.514 -8.156 68.125 1.00 82.44 194 LEU A N 1
ATOM 1585 C CA . LEU A 1 194 ? -47.472 -9.367 68.956 1.00 82.44 194 LEU A CA 1
ATOM 1586 C C . LEU A 1 194 ? -47.522 -9.071 70.462 1.00 82.44 194 LEU A C 1
ATOM 1588 O O . LEU A 1 194 ? -48.061 -9.872 71.223 1.00 82.44 194 LEU A O 1
ATOM 1592 N N . MET A 1 195 ? -46.967 -7.940 70.910 1.00 80.25 195 MET A N 1
ATOM 1593 C CA . MET A 1 195 ? -47.036 -7.521 72.317 1.00 80.25 195 MET A CA 1
ATOM 1594 C C . MET A 1 195 ? -48.402 -6.939 72.697 1.00 80.25 195 MET A C 1
ATOM 1596 O O . MET A 1 195 ? -48.795 -7.008 73.861 1.00 80.25 195 MET A O 1
ATOM 1600 N N . LEU A 1 196 ? -49.119 -6.354 71.733 1.00 77.12 196 LEU A N 1
ATOM 1601 C CA . LEU A 1 196 ? -50.406 -5.689 71.949 1.00 77.12 196 LEU A CA 1
ATOM 1602 C C . LEU A 1 196 ? -51.616 -6.603 71.715 1.00 77.12 196 LEU A C 1
ATOM 1604 O O . LEU A 1 196 ? -52.716 -6.272 72.160 1.00 77.12 196 LEU A O 1
ATOM 1608 N N . THR A 1 197 ? -51.448 -7.747 71.046 1.00 63.81 197 THR A N 1
ATOM 1609 C CA . THR A 1 197 ? -52.531 -8.722 70.879 1.00 63.81 197 THR A CA 1
ATOM 1610 C C . THR A 1 197 ? -52.700 -9.554 72.158 1.00 63.81 197 THR A C 1
ATOM 1612 O O . THR A 1 197 ? -51.791 -10.293 72.540 1.00 63.81 197 THR A O 1
ATOM 1615 N N . PRO A 1 198 ? -53.853 -9.480 72.854 1.00 59.12 198 PRO A N 1
ATOM 1616 C CA . PRO A 1 198 ? -54.085 -10.300 74.034 1.00 59.12 198 PRO A CA 1
ATOM 1617 C C . PRO A 1 198 ? -54.136 -11.773 73.622 1.00 59.12 198 PRO A C 1
ATOM 1619 O O . PRO A 1 198 ? -54.884 -12.142 72.714 1.00 59.12 198 PRO A O 1
ATOM 1622 N N . LYS A 1 199 ? -53.342 -12.615 74.297 1.00 58.88 199 LYS A N 1
ATOM 1623 C CA . LYS A 1 199 ? -53.403 -14.073 74.137 1.00 58.88 199 LYS A CA 1
ATOM 1624 C C . LYS A 1 199 ? -54.830 -14.534 74.452 1.00 58.88 199 LYS A C 1
ATOM 1626 O O . LYS A 1 199 ? -55.252 -14.449 75.604 1.00 58.88 199 LYS A O 1
ATOM 1631 N N . LYS A 1 200 ? -55.566 -14.953 73.421 1.00 51.66 200 LYS A N 1
ATOM 1632 C CA . LYS A 1 200 ? -56.796 -15.735 73.571 1.00 51.66 200 LYS A CA 1
ATOM 1633 C C . LYS A 1 200 ? -56.454 -17.181 73.893 1.00 51.66 200 LYS A C 1
ATOM 1635 O O . LYS A 1 200 ? -55.436 -17.664 73.349 1.00 51.66 200 LYS A O 1
#

Foldseek 3Di:
DDDDDDDDDVVVVVVVVVVVPVPVVVVVVVCVVVVNDPVVQVVDDLVVVLVCLQVPNDQDADPSLVVQLVVLLVQCQVCLQDRSLSVLLNSCPDPRHDLVSLVSSLVSLVSNCVNVVDPPDCSVVSSVVSVVVSVVVVVVVVVVVVVVVVVVVVVVVVVVVVVVVVVVVVVVVVVVVVVVVVVVVVVVVVVVVVVPDDDD

Sequence (200 aa):
MKIRKPVRLSALVIILTLMSGCHLEQGKIYFDELRLDPITVYKMSPFERVVYCLSEARIPEDQAFENLYRRTTAVVEEQPETADWSEVVCLSLSDEASVEHMQKTINTLQLVLAVQQRESHPARGFKKILEQRLALYEQIDDGLLHLSKEQQERELLALDYEAEIKELMQKIRIQREKIESLDQQVQKLKEVELMLTPKK

Secondary structure (DSSP, 8-state):
---PPPPSSHHHHHHHHHSSSTTTHHHHHHHHHHT--HHHHHH--HHHHHHHHHHH--PPPHHHHHHHHHHHHHHHHH-TTTS--HHHHHHHHSTT--HHHHHHHHHHHHHHHHHS--TT-THHHHHHHHHHHHHHHHHHHHHHHHHHHHHHHHHHHHHHHHHHHHHHHHHHHHHHHHHHHHHHHHHHHHHHHHHHS---

Radius of gyration: 39.65 Å; chains: 1; bounding box: 122×57×105 Å